Protein AF-0000000084646034 (afdb_homodimer)

Secondary structure (DSSP, 8-state):
-------------HHHHHHHHHHHHHHHHHHHHHHHHHHHHHHHHHHHHHHHHHHTTT-PPPSSSSHHHHHHHHHHHHHHHHHTTS-EEEEEE-SSS-EEEEEES--TTHHHHHH-THHHHHHHHHHHHHHTS--EEEE-GGGT-SSEEEEEE-------------------/-------------HHHHHHHHHHHHHHHHHHHHHHHHHHHHHHHHHHHHHHHHHHTTT-PPPSSSSHHHHHHHHHHHHHHHHHTTS-EEEEEE-SSS-EEEEEES--TTHHHHHH-THHHHHHHHHHHHHHTS--EEEE-GGGT-SSEEEEEE-------------------

Structure (mmCIF, N/CA/C/O backbone):
data_AF-0000000084646034-model_v1
#
loop_
_entity.id
_entity.type
_entity.pdbx_description
1 polymer 'Uncharacterized protein'
#
loop_
_atom_site.group_PDB
_atom_site.id
_atom_site.type_symbol
_atom_site.label_atom_id
_atom_site.label_alt_id
_atom_site.label_comp_id
_atom_site.label_asym_id
_atom_site.label_entity_id
_atom_site.label_seq_id
_atom_site.pdbx_PDB_ins_code
_atom_site.Cartn_x
_atom_site.Cartn_y
_atom_site.Cartn_z
_atom_site.occupancy
_atom_site.B_iso_or_equiv
_atom_site.auth_seq_id
_atom_site.auth_comp_id
_atom_site.auth_asym_id
_atom_site.auth_atom_id
_atom_site.pdbx_PDB_model_num
ATOM 1 N N . MET A 1 1 ? 14.367 -30.719 30.859 1 26.53 1 MET A N 1
ATOM 2 C CA . MET A 1 1 ? 13.867 -29.375 30.562 1 26.53 1 MET A CA 1
ATOM 3 C C . MET A 1 1 ? 14.602 -28.781 29.359 1 26.53 1 MET A C 1
ATOM 5 O O . MET A 1 1 ? 15.812 -28.609 29.391 1 26.53 1 MET A O 1
ATOM 9 N N . GLY A 1 2 ? 14.422 -29.297 28.078 1 31.16 2 GLY A N 1
ATOM 10 C CA . GLY A 1 2 ? 15.117 -28.969 26.844 1 31.16 2 GLY A CA 1
ATOM 11 C C . GLY A 1 2 ? 14.992 -27.5 26.453 1 31.16 2 GLY A C 1
ATOM 12 O O . GLY A 1 2 ? 13.914 -26.922 26.547 1 31.16 2 GLY A O 1
ATOM 13 N N . ARG A 1 3 ? 16.094 -26.641 26.703 1 37.97 3 ARG A N 1
ATOM 14 C CA . ARG A 1 3 ? 16.25 -25.234 26.344 1 37.97 3 ARG A CA 1
ATOM 15 C C . ARG A 1 3 ? 15.836 -24.984 24.891 1 37.97 3 ARG A C 1
ATOM 17 O O . ARG A 1 3 ? 16.359 -25.625 23.984 1 37.97 3 ARG A O 1
ATOM 24 N N . GLY A 1 4 ? 14.555 -24.719 24.625 1 33.47 4 GLY A N 1
ATOM 25 C CA . GLY A 1 4 ? 14.047 -24.328 23.328 1 33.47 4 GLY A CA 1
ATOM 26 C C . GLY A 1 4 ? 14.945 -23.344 22.609 1 33.47 4 GLY A C 1
ATOM 27 O O . GLY A 1 4 ? 15.57 -22.484 23.25 1 33.47 4 GLY A O 1
ATOM 28 N N . ARG A 1 5 ? 15.711 -23.672 21.641 1 38.97 5 ARG A N 1
ATOM 29 C CA . ARG A 1 5 ? 16.547 -22.781 20.844 1 38.97 5 ARG A CA 1
ATOM 30 C C . ARG A 1 5 ? 15.828 -21.469 20.562 1 38.97 5 ARG A C 1
ATOM 32 O O . ARG A 1 5 ? 14.672 -21.469 20.125 1 38.97 5 ARG A O 1
ATOM 39 N N . PRO A 1 6 ? 16.234 -20.406 21.25 1 36.41 6 PRO A N 1
ATOM 40 C CA . PRO A 1 6 ? 15.586 -19.125 20.922 1 36.41 6 PRO A CA 1
ATOM 41 C C . PRO A 1 6 ? 15.43 -18.906 19.422 1 36.41 6 PRO A C 1
ATOM 43 O O . PRO A 1 6 ? 16.234 -19.406 18.641 1 36.41 6 PRO A O 1
ATOM 46 N N . ALA A 1 7 ? 14.273 -18.641 18.844 1 39.09 7 ALA A N 1
ATOM 47 C CA . ALA A 1 7 ? 14.016 -18.266 17.453 1 39.09 7 ALA A CA 1
ATOM 48 C C . ALA A 1 7 ? 15.055 -17.281 16.938 1 39.09 7 ALA A C 1
ATOM 50 O O . ALA A 1 7 ? 15.398 -16.312 17.641 1 39.09 7 ALA A O 1
ATOM 51 N N . LYS A 1 8 ? 15.906 -17.688 16.094 1 39 8 LYS A N 1
ATOM 52 C CA . LYS A 1 8 ? 16.859 -16.766 15.477 1 39 8 LYS A CA 1
ATOM 53 C C . LYS A 1 8 ? 16.141 -15.492 15.008 1 39 8 LYS A C 1
ATOM 55 O O . LYS A 1 8 ? 15.227 -15.555 14.188 1 39 8 LYS A O 1
ATOM 60 N N . ARG A 1 9 ? 16.031 -14.461 15.797 1 36.5 9 ARG A N 1
ATOM 61 C CA . ARG A 1 9 ? 15.531 -13.141 15.438 1 36.5 9 ARG A CA 1
ATOM 62 C C . ARG A 1 9 ? 16.297 -12.57 14.25 1 36.5 9 ARG A C 1
ATOM 64 O O . ARG A 1 9 ? 17.5 -12.305 14.352 1 36.5 9 ARG A O 1
ATOM 71 N N . TYR A 1 10 ? 15.961 -12.992 13.102 1 38.03 10 TYR A N 1
ATOM 72 C CA . TYR A 1 10 ? 16.547 -12.312 11.953 1 38.03 10 TYR A CA 1
ATOM 73 C C . TYR A 1 10 ? 16.156 -10.844 11.914 1 38.03 10 TYR A C 1
ATOM 75 O O . TYR A 1 10 ? 14.961 -10.516 11.969 1 38.03 10 TYR A O 1
ATOM 83 N N . ARG A 1 11 ? 16.953 -10 12.469 1 40.16 11 ARG A N 1
ATOM 84 C CA . ARG A 1 11 ? 16.844 -8.547 12.367 1 40.16 11 ARG A CA 1
ATOM 85 C C . ARG A 1 11 ? 16.969 -8.086 10.922 1 40.16 11 ARG A C 1
ATOM 87 O O . ARG A 1 11 ? 17.938 -8.422 10.234 1 40.16 11 ARG A O 1
ATOM 94 N N . LEU A 1 12 ? 15.859 -7.691 10.477 1 49.81 12 LEU A N 1
ATOM 95 C CA . LEU A 1 12 ? 15.969 -7.137 9.133 1 49.81 12 LEU A CA 1
ATOM 96 C C . LEU A 1 12 ? 16.906 -5.938 9.109 1 49.81 12 LEU A C 1
ATOM 98 O O . LEU A 1 12 ? 16.906 -5.121 10.031 1 49.81 12 LEU A O 1
ATOM 102 N N . THR A 1 13 ? 17.906 -5.898 8.297 1 54.72 13 THR A N 1
ATOM 103 C CA . THR A 1 13 ? 18.781 -4.77 8.055 1 54.72 13 THR A CA 1
ATOM 104 C C . THR A 1 13 ? 18.016 -3.576 7.5 1 54.72 13 THR A C 1
ATOM 106 O O . THR A 1 13 ? 16.891 -3.734 7 1 54.72 13 THR A O 1
ATOM 109 N N . PRO A 1 14 ? 18.516 -2.379 7.75 1 52.62 14 PRO A N 1
ATOM 110 C CA . PRO A 1 14 ? 17.922 -1.2 7.121 1 52.62 14 PRO A CA 1
ATOM 111 C C . PRO A 1 14 ? 17.625 -1.416 5.637 1 52.62 14 PRO A C 1
ATOM 113 O O . PRO A 1 14 ? 16.562 -0.988 5.152 1 52.62 14 PRO A O 1
ATOM 116 N N . GLY A 1 15 ? 18.469 -1.941 4.957 1 53.56 15 GLY A N 1
ATOM 117 C CA . GLY A 1 15 ? 18.234 -2.285 3.566 1 53.56 15 GLY A CA 1
ATOM 118 C C . GLY A 1 15 ? 17.078 -3.254 3.381 1 53.56 15 GLY A C 1
ATOM 119 O O . GLY A 1 15 ? 16.312 -3.146 2.418 1 53.56 15 GLY A O 1
ATOM 120 N N . GLY A 1 16 ? 16.969 -4.09 4.285 1 55.16 16 GLY A N 1
ATOM 121 C CA . GLY A 1 16 ? 15.867 -5.047 4.234 1 55.16 16 GLY A CA 1
ATOM 122 C C . GLY A 1 16 ? 14.508 -4.41 4.473 1 55.16 16 GLY A C 1
ATOM 123 O O . GLY A 1 16 ? 13.547 -4.723 3.775 1 55.16 16 GLY A O 1
ATOM 124 N N . ARG A 1 17 ? 14.555 -3.457 5.324 1 55.47 17 ARG A N 1
ATOM 125 C CA . ARG A 1 17 ? 13.328 -2.713 5.594 1 55.47 17 ARG A CA 1
ATOM 126 C C . ARG A 1 17 ? 12.906 -1.903 4.375 1 55.47 17 ARG A C 1
ATOM 128 O O . ARG A 1 17 ? 11.727 -1.9 4.008 1 55.47 17 ARG A O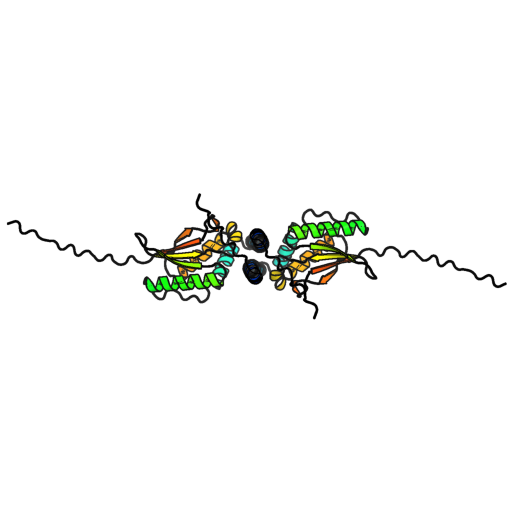 1
ATOM 135 N N . ALA A 1 18 ? 13.852 -1.336 3.908 1 60.03 18 ALA A N 1
ATOM 136 C CA . ALA A 1 18 ? 13.57 -0.525 2.729 1 60.03 18 ALA A CA 1
ATOM 137 C C . ALA A 1 18 ? 12.977 -1.375 1.607 1 60.03 18 ALA A C 1
ATOM 139 O O . ALA A 1 18 ? 12.039 -0.953 0.931 1 60.03 18 ALA A O 1
ATOM 140 N N . LYS A 1 19 ? 13.508 -2.492 1.568 1 61.22 19 LYS A N 1
ATOM 141 C CA . LYS A 1 19 ? 13.031 -3.375 0.505 1 61.22 19 LYS A CA 1
ATOM 142 C C . LYS A 1 19 ? 11.617 -3.855 0.781 1 61.22 19 LYS A C 1
ATOM 144 O O . LYS A 1 19 ? 10.781 -3.91 -0.128 1 61.22 19 LYS A O 1
ATOM 149 N N . LEU A 1 20 ? 11.391 -4.148 2.053 1 61.66 20 LEU A N 1
ATOM 150 C CA . LEU A 1 20 ? 10.055 -4.598 2.443 1 61.66 20 LEU A CA 1
ATOM 151 C C . LEU A 1 20 ? 9.039 -3.477 2.279 1 61.66 20 LEU A C 1
ATOM 153 O O . LEU A 1 20 ? 7.941 -3.697 1.755 1 61.66 20 LEU A O 1
ATOM 157 N N . GLU A 1 21 ? 9.445 -2.336 2.691 1 63.12 21 GLU A N 1
ATOM 158 C CA . GLU A 1 21 ? 8.602 -1.157 2.535 1 63.12 21 GLU A CA 1
ATOM 159 C C . GLU A 1 21 ? 8.281 -0.894 1.066 1 63.12 21 GLU A C 1
ATOM 161 O O . GLU A 1 21 ? 7.145 -0.574 0.718 1 63.12 21 GLU A O 1
ATOM 166 N N . HIS A 1 22 ? 9.203 -1.176 0.266 1 61.66 22 HIS A N 1
ATOM 167 C CA . HIS A 1 22 ? 9.016 -0.878 -1.149 1 61.66 22 HIS A CA 1
ATOM 168 C C . HIS A 1 22 ? 8.023 -1.84 -1.79 1 61.66 22 HIS A C 1
ATOM 170 O O . HIS A 1 22 ? 7.203 -1.433 -2.617 1 61.66 22 HIS A O 1
ATOM 176 N N . SER A 1 23 ? 8.117 -2.977 -1.303 1 64.19 23 SER A N 1
ATOM 177 C CA . SER A 1 23 ? 7.211 -3.934 -1.932 1 64.19 23 SER A CA 1
ATOM 178 C C . SER A 1 23 ? 5.758 -3.631 -1.584 1 64.19 23 SER A C 1
ATOM 180 O O . SER A 1 23 ? 4.879 -3.705 -2.447 1 64.19 23 SER A O 1
ATOM 182 N N . TYR A 1 24 ? 5.52 -3.086 -0.478 1 68.75 24 TYR A N 1
ATOM 183 C CA . TYR A 1 24 ? 4.16 -2.762 -0.06 1 68.75 24 TYR A CA 1
ATOM 184 C C . TYR A 1 24 ? 3.682 -1.474 -0.72 1 68.75 24 TYR A C 1
ATOM 186 O O . TYR A 1 24 ? 2.514 -1.359 -1.095 1 68.75 24 TYR A O 1
ATOM 194 N N . ASP A 1 25 ? 4.59 -0.669 -1.013 1 85.19 25 ASP A N 1
ATOM 195 C CA . ASP A 1 25 ? 4.262 0.581 -1.691 1 85.19 25 ASP A CA 1
ATOM 196 C C . ASP A 1 25 ? 3.92 0.336 -3.16 1 85.19 25 ASP A C 1
ATOM 198 O O . ASP A 1 25 ? 3.158 1.097 -3.76 1 85.19 25 ASP A O 1
ATOM 202 N N . ASP A 1 26 ? 4.297 -0.784 -3.566 1 90.69 26 ASP A N 1
ATOM 203 C CA . ASP A 1 26 ? 4.074 -1.092 -4.977 1 90.69 26 ASP A CA 1
ATOM 204 C C . ASP A 1 26 ? 2.607 -1.41 -5.246 1 90.69 26 ASP A C 1
ATOM 206 O O . ASP A 1 26 ? 2.051 -0.987 -6.262 1 90.69 26 ASP A O 1
ATOM 210 N N . LEU A 1 27 ? 1.987 -2.098 -4.281 1 95.31 27 LEU A N 1
ATOM 211 C CA . LEU A 1 27 ? 0.577 -2.424 -4.457 1 95.31 27 LEU A CA 1
ATOM 212 C C . LEU A 1 27 ? -0.281 -1.163 -4.422 1 95.31 27 LEU A C 1
ATOM 214 O O . LEU A 1 27 ? -1.191 -1.003 -5.238 1 95.31 27 LEU A O 1
ATOM 218 N N . ALA A 1 28 ? 0.061 -0.32 -3.523 1 96 28 ALA A N 1
ATOM 219 C CA . ALA A 1 28 ? -0.692 0.925 -3.4 1 96 28 ALA A CA 1
ATOM 220 C C . ALA A 1 28 ? -0.551 1.778 -4.656 1 96 28 ALA A C 1
ATOM 222 O O . ALA A 1 28 ? -1.541 2.301 -5.176 1 96 28 ALA A O 1
ATOM 223 N N . ALA A 1 29 ? 0.644 1.894 -5.145 1 96.44 29 ALA A N 1
ATOM 224 C CA . ALA A 1 29 ? 0.881 2.668 -6.359 1 96.44 29 ALA A CA 1
ATOM 225 C C . ALA A 1 29 ? 0.127 2.072 -7.547 1 96.44 29 ALA A C 1
ATOM 227 O O . ALA A 1 29 ? -0.492 2.801 -8.328 1 96.44 29 ALA A O 1
ATOM 228 N N . ALA A 1 30 ? 0.181 0.824 -7.648 1 96.94 30 ALA A N 1
ATOM 229 C CA . ALA A 1 30 ? -0.533 0.152 -8.734 1 96.94 30 ALA A CA 1
ATOM 230 C C . ALA A 1 30 ? -2.037 0.385 -8.625 1 96.94 30 ALA A C 1
ATOM 232 O O . ALA A 1 30 ? -2.705 0.654 -9.625 1 96.94 30 ALA A O 1
ATOM 233 N N . ALA A 1 31 ? -2.543 0.263 -7.418 1 97.38 31 ALA A N 1
ATOM 234 C CA . ALA A 1 31 ? -3.969 0.502 -7.215 1 97.38 31 ALA A CA 1
ATOM 235 C C . ALA A 1 31 ? -4.34 1.94 -7.562 1 97.38 31 ALA A C 1
ATOM 237 O O . ALA A 1 31 ? -5.371 2.188 -8.195 1 97.38 31 ALA A O 1
ATOM 238 N N . MET A 1 32 ? -3.535 2.824 -7.227 1 97.81 32 MET A N 1
ATOM 239 C CA . MET A 1 32 ? -3.801 4.23 -7.508 1 97.81 32 MET A CA 1
ATOM 240 C C . MET A 1 32 ? -3.709 4.512 -9.008 1 97.81 32 MET A C 1
ATOM 242 O O . MET A 1 32 ? -4.449 5.348 -9.531 1 97.81 32 MET A O 1
ATOM 246 N N . ARG A 1 33 ? -2.807 3.871 -9.672 1 98.12 33 ARG A N 1
ATOM 247 C CA . ARG A 1 33 ? -2.756 3.992 -11.125 1 98.12 33 ARG A CA 1
ATOM 248 C C . ARG A 1 33 ? -4.059 3.518 -11.758 1 98.12 33 ARG A C 1
ATOM 250 O O . ARG A 1 33 ? -4.598 4.176 -12.656 1 98.12 33 ARG A O 1
ATOM 257 N N . GLN A 1 34 ? -4.527 2.441 -11.258 1 98.19 34 GLN A N 1
ATOM 258 C CA . GLN A 1 34 ? -5.793 1.952 -11.805 1 98.19 34 GLN A CA 1
ATOM 259 C C . GLN A 1 34 ? -6.941 2.895 -11.453 1 98.19 34 GLN A C 1
ATOM 261 O O . GLN A 1 34 ? -7.844 3.105 -12.266 1 98.19 34 GLN A O 1
ATOM 266 N N . LEU A 1 35 ? -6.898 3.369 -10.289 1 98.12 35 LEU A N 1
ATOM 267 C CA . LEU A 1 35 ? -7.895 4.355 -9.883 1 98.12 35 LEU A CA 1
ATOM 268 C C . LEU A 1 35 ? -7.922 5.531 -10.859 1 98.12 35 LEU A C 1
ATOM 270 O O . LEU A 1 35 ? -8.992 5.957 -11.297 1 98.12 35 LEU A O 1
ATOM 274 N N . ARG A 1 36 ? -6.746 6.027 -11.172 1 98.38 36 ARG A N 1
ATOM 275 C CA . ARG A 1 36 ? -6.648 7.133 -12.117 1 98.38 36 ARG A CA 1
ATOM 276 C C . ARG A 1 36 ? -7.172 6.727 -13.492 1 98.38 36 ARG A C 1
ATOM 278 O O . ARG A 1 36 ? -7.84 7.516 -14.164 1 98.38 36 ARG A O 1
ATOM 285 N N . GLU A 1 37 ? -6.84 5.48 -13.852 1 97.56 37 GLU A N 1
ATOM 286 C CA . GLU A 1 37 ? -7.285 4.98 -15.148 1 97.56 37 GLU A CA 1
ATOM 287 C C . GLU A 1 37 ? -8.805 4.953 -15.242 1 97.56 37 GLU A C 1
ATOM 289 O O . GLU A 1 37 ? -9.375 5.309 -16.266 1 97.56 37 GLU A O 1
ATOM 294 N N . ILE A 1 38 ? -9.469 4.672 -14.188 1 96.94 38 ILE A N 1
ATOM 295 C CA . ILE A 1 38 ? -10.906 4.465 -14.203 1 96.94 38 ILE A CA 1
ATOM 296 C C . ILE A 1 38 ? -11.625 5.781 -13.906 1 96.94 38 ILE A C 1
ATOM 298 O O . ILE A 1 38 ? -12.625 6.113 -14.555 1 96.94 38 ILE A O 1
ATOM 302 N N . GLY A 1 39 ? -11.102 6.578 -12.961 1 97 39 GLY A N 1
ATOM 303 C CA . GLY A 1 39 ? -11.828 7.742 -12.477 1 97 39 GLY A CA 1
ATOM 304 C C . GLY A 1 39 ? -11.141 9.055 -12.805 1 97 39 GLY A C 1
ATOM 305 O O . GLY A 1 39 ? -11.648 10.125 -12.469 1 97 39 GLY A O 1
ATOM 306 N N . GLY A 1 40 ? -9.961 8.984 -13.367 1 97.44 40 GLY A N 1
ATOM 307 C CA . GLY A 1 40 ? -9.219 10.188 -13.719 1 97.44 40 GLY A CA 1
ATOM 308 C C . GLY A 1 40 ? -8.539 10.844 -12.531 1 97.44 40 GLY A C 1
ATOM 309 O O . GLY A 1 40 ? -8.516 10.281 -11.43 1 97.44 40 GLY A O 1
ATOM 310 N N . ASP A 1 41 ? -7.977 12.008 -12.758 1 97.88 41 ASP A N 1
ATOM 311 C CA . ASP A 1 41 ? -7.27 12.773 -11.734 1 97.88 41 ASP A CA 1
ATOM 312 C C . ASP A 1 41 ? -8.188 13.102 -10.562 1 97.88 41 ASP A C 1
ATOM 314 O O . ASP A 1 41 ? -7.746 13.141 -9.414 1 97.88 41 ASP A O 1
ATOM 318 N N . ASP A 1 42 ? -9.406 13.281 -10.867 1 97.94 42 ASP A N 1
ATOM 319 C CA . ASP A 1 42 ? -10.367 13.641 -9.828 1 97.94 42 ASP A CA 1
ATOM 320 C C . ASP A 1 42 ? -10.547 12.5 -8.828 1 97.94 42 ASP A C 1
ATOM 322 O O . ASP A 1 42 ? -10.711 12.742 -7.629 1 97.94 42 ASP A O 1
ATOM 326 N N . ALA A 1 43 ? -10.492 11.305 -9.312 1 98.19 43 ALA A N 1
ATOM 327 C CA . ALA A 1 43 ? -10.609 10.164 -8.406 1 98.19 43 ALA A CA 1
ATOM 328 C C . ALA A 1 43 ? -9.414 10.094 -7.457 1 98.19 43 ALA A C 1
ATOM 330 O O . ALA A 1 43 ? -9.578 9.789 -6.273 1 98.19 43 ALA A O 1
ATOM 331 N N . VAL A 1 44 ? -8.281 10.43 -8.016 1 98.75 44 VAL A N 1
ATOM 332 C CA . VAL A 1 44 ? -7.066 10.414 -7.207 1 98.75 44 VAL A CA 1
ATOM 333 C C . VAL A 1 44 ? -7.133 11.523 -6.16 1 98.75 44 VAL A C 1
ATOM 335 O O . VAL A 1 44 ? -6.812 11.297 -4.988 1 98.75 44 VAL A O 1
ATOM 338 N N . ARG A 1 45 ? -7.578 12.672 -6.539 1 98.69 45 ARG A N 1
ATOM 339 C CA . ARG A 1 45 ? -7.703 13.789 -5.613 1 98.69 45 ARG A CA 1
ATOM 340 C C . ARG A 1 45 ? -8.734 13.5 -4.531 1 98.69 45 ARG A C 1
ATOM 342 O O . ARG A 1 45 ? -8.508 13.797 -3.355 1 98.69 45 ARG A O 1
ATOM 349 N N . THR A 1 46 ? -9.82 12.922 -4.969 1 98.62 46 THR A N 1
ATOM 350 C CA . THR A 1 46 ? -10.867 12.555 -4.016 1 98.62 46 THR A CA 1
ATOM 351 C C . THR A 1 46 ? -10.344 11.523 -3.014 1 98.62 46 THR A C 1
ATOM 353 O O . THR A 1 46 ? -10.586 11.648 -1.812 1 98.62 46 THR A O 1
ATOM 356 N N . PHE A 1 47 ? -9.656 10.625 -3.52 1 98.75 47 PHE A N 1
ATOM 357 C CA . PHE A 1 47 ? -9.055 9.609 -2.66 1 98.75 47 PHE A CA 1
ATOM 358 C C . PHE A 1 47 ? -8.102 10.242 -1.655 1 98.75 47 PHE A C 1
ATOM 360 O O . PHE A 1 47 ? -8.18 9.969 -0.457 1 98.75 47 PHE A O 1
ATOM 367 N N . ALA A 1 48 ? -7.211 11.055 -2.127 1 98.69 48 ALA A N 1
ATOM 368 C CA . ALA A 1 48 ? -6.219 11.711 -1.276 1 98.69 48 ALA A CA 1
ATOM 369 C C . ALA A 1 48 ? -6.895 12.531 -0.178 1 98.69 48 ALA A C 1
ATOM 371 O O . ALA A 1 48 ? -6.492 12.469 0.985 1 98.69 48 ALA A O 1
ATOM 372 N N . ARG A 1 49 ? -7.922 13.211 -0.563 1 98.69 49 ARG A N 1
ATOM 373 C CA . ARG A 1 49 ? -8.641 14.055 0.385 1 98.69 49 ARG A CA 1
ATOM 374 C C . ARG A 1 49 ? -9.352 13.211 1.44 1 98.69 49 ARG A C 1
ATOM 376 O O . ARG A 1 49 ? -9.25 13.5 2.637 1 98.69 49 ARG A O 1
ATOM 383 N N . ARG A 1 50 ? -9.984 12.188 0.966 1 98.12 50 ARG A N 1
ATOM 384 C CA . ARG A 1 50 ? -10.688 11.305 1.894 1 98.12 50 ARG A CA 1
ATOM 385 C C . ARG A 1 50 ? -9.719 10.711 2.914 1 98.12 50 ARG A C 1
ATOM 387 O O . ARG A 1 50 ? -10.047 10.609 4.098 1 98.12 50 ARG A O 1
ATOM 394 N N . ARG A 1 51 ? -8.625 10.32 2.477 1 97.31 51 ARG A N 1
ATOM 395 C CA . ARG A 1 51 ? -7.637 9.695 3.352 1 97.31 51 ARG A CA 1
ATOM 396 C C . ARG A 1 51 ? -7.199 10.664 4.453 1 97.31 51 ARG A C 1
ATOM 398 O O . ARG A 1 51 ? -7.211 10.305 5.633 1 97.31 51 ARG A O 1
ATOM 405 N N . ILE A 1 52 ? -6.809 11.867 4.059 1 98.31 52 ILE A N 1
ATOM 406 C CA . ILE A 1 52 ? -6.285 12.797 5.051 1 98.31 52 ILE A CA 1
ATOM 407 C C . ILE A 1 52 ? -7.414 13.266 5.965 1 98.31 52 ILE A C 1
ATOM 409 O O . ILE A 1 52 ? -7.207 13.484 7.16 1 98.31 52 ILE A O 1
ATOM 413 N N . ASP A 1 53 ? -8.594 13.406 5.414 1 98.38 53 ASP A N 1
ATOM 414 C CA . ASP A 1 53 ? -9.742 13.766 6.246 1 98.38 53 ASP A CA 1
ATOM 415 C C . ASP A 1 53 ? -9.992 12.711 7.324 1 98.38 53 ASP A C 1
ATOM 417 O O . ASP A 1 53 ? -10.336 13.047 8.461 1 98.38 53 ASP A O 1
ATOM 421 N N . ALA A 1 54 ? -9.82 11.508 6.934 1 97.75 54 ALA A N 1
ATOM 422 C CA . ALA A 1 54 ? -9.984 10.438 7.914 1 97.75 54 ALA A CA 1
ATOM 423 C C . ALA A 1 54 ? -8.914 10.516 9 1 97.75 54 ALA A C 1
ATOM 425 O O . ALA A 1 54 ? -9.203 10.305 10.18 1 97.75 54 ALA A O 1
ATOM 426 N N . ILE A 1 55 ? -7.723 10.797 8.664 1 97.19 55 ILE A N 1
ATOM 427 C CA . ILE A 1 55 ? -6.609 10.883 9.602 1 97.19 55 ILE A CA 1
ATOM 428 C C . ILE A 1 55 ? -6.844 12.039 10.578 1 97.19 55 ILE A C 1
ATOM 430 O O . ILE A 1 55 ? -6.566 11.922 11.773 1 97.19 55 ILE A O 1
ATOM 434 N N . LEU A 1 56 ? -7.367 13.086 10.07 1 98.38 56 LEU A N 1
ATOM 435 C CA . LEU A 1 56 ? -7.52 14.289 10.891 1 98.38 56 LEU A CA 1
ATOM 436 C C . LEU A 1 56 ? -8.93 14.383 11.461 1 98.38 56 LEU A C 1
ATOM 438 O O . LEU A 1 56 ? -9.297 15.398 12.055 1 98.38 56 LEU A O 1
ATOM 442 N N . ALA A 1 57 ? -9.586 13.203 11.258 1 96.5 57 ALA A N 1
ATOM 443 C CA . ALA A 1 57 ? -10.961 13.18 11.758 1 96.5 57 ALA A CA 1
ATOM 444 C C . ALA A 1 57 ? -11 13.383 13.266 1 96.5 57 ALA A C 1
ATOM 446 O O . ALA A 1 57 ? -10.273 12.711 14.008 1 96.5 57 ALA A O 1
ATOM 447 N N . GLY A 1 58 ? -11.562 14.359 13.758 1 94.56 58 GLY A N 1
ATOM 448 C CA . GLY A 1 58 ? -11.719 14.578 15.188 1 94.56 58 GLY A CA 1
ATOM 449 C C . GLY A 1 58 ? -10.742 15.594 15.75 1 94.56 58 GLY A C 1
ATOM 450 O O . GLY A 1 58 ? -10.773 15.898 16.938 1 94.56 58 GLY A O 1
ATOM 451 N N . VAL A 1 59 ? -9.797 15.953 14.953 1 98.12 59 VAL A N 1
ATOM 452 C CA . VAL A 1 59 ? -8.891 17 15.414 1 98.12 59 VAL A CA 1
ATOM 453 C C . VAL A 1 59 ? -9.625 18.328 15.477 1 98.12 59 VAL A C 1
ATOM 455 O O . VAL A 1 59 ? -10.016 18.891 14.445 1 98.12 59 VAL A O 1
ATOM 458 N N . PRO A 1 60 ? -9.844 18.875 16.719 1 97.19 60 PRO A N 1
ATOM 459 C CA . PRO A 1 60 ? -10.492 20.188 16.812 1 97.19 60 PRO A CA 1
ATOM 460 C C . PRO A 1 60 ? -9.688 21.297 16.125 1 97.19 60 PRO A C 1
ATOM 462 O O . PRO A 1 60 ? -8.461 21.359 16.281 1 97.19 60 PRO A O 1
ATOM 465 N N . ALA A 1 61 ? -10.398 22.078 15.461 1 96.25 61 ALA A N 1
ATOM 466 C CA . ALA A 1 61 ? -9.773 23.25 14.836 1 96.25 61 ALA A CA 1
ATOM 467 C C . ALA A 1 61 ? -9.273 24.234 15.883 1 96.25 61 ALA A C 1
ATOM 469 O O . ALA A 1 61 ? -9.625 24.125 17.062 1 96.25 61 ALA A O 1
ATOM 470 N N . ALA A 1 62 ? -8.445 25.109 15.391 1 94.81 62 ALA A N 1
ATOM 471 C CA . ALA A 1 62 ? -8.047 26.188 16.297 1 94.81 62 ALA A CA 1
ATOM 472 C C . ALA A 1 62 ? -9.266 26.922 16.844 1 94.81 62 ALA A C 1
ATOM 474 O O . ALA A 1 62 ? -10.156 27.312 16.078 1 94.81 62 ALA A O 1
ATOM 475 N N . ALA A 1 63 ? -9.289 27.172 18.156 1 91.31 63 ALA A N 1
ATOM 476 C CA . ALA A 1 63 ? -10.438 27.766 18.828 1 91.31 63 ALA A CA 1
ATOM 477 C C . ALA A 1 63 ? -10.562 29.25 18.484 1 91.31 63 ALA A C 1
ATOM 479 O O . ALA A 1 63 ? -11.641 29.844 18.625 1 91.31 63 ALA A O 1
ATOM 480 N N . SER A 1 64 ? -9.492 29.812 18.234 1 90.94 64 SER A N 1
ATOM 481 C CA . SER A 1 64 ? -9.391 31.219 17.875 1 90.94 64 SER A CA 1
ATOM 482 C C . SER A 1 64 ? -8.172 31.469 16.984 1 90.94 64 SER A C 1
ATOM 484 O O . SER A 1 64 ? -7.32 30.609 16.828 1 90.94 64 SER A O 1
ATOM 486 N N . PRO A 1 65 ? -8.117 32.656 16.438 1 90.62 65 PRO A N 1
ATOM 487 C CA . PRO A 1 65 ? -6.977 32.969 15.578 1 90.62 65 PRO A CA 1
ATOM 488 C C . PRO A 1 65 ? -5.73 33.375 16.375 1 90.62 65 PRO A C 1
ATOM 490 O O . PRO A 1 65 ? -4.688 33.656 15.781 1 90.62 65 PRO A O 1
ATOM 493 N N . ASP A 1 66 ? -5.824 33.375 17.656 1 91.81 66 ASP A N 1
ATOM 494 C CA . ASP A 1 66 ? -4.648 33.781 18.422 1 91.81 66 ASP A CA 1
ATOM 495 C C . ASP A 1 66 ? -3.551 32.719 18.328 1 91.81 66 ASP A C 1
ATOM 497 O O . ASP A 1 66 ? -3.83 31.562 18.094 1 91.81 66 ASP A O 1
ATOM 501 N N . ASP A 1 67 ? -2.35 33.156 18.578 1 91.25 67 ASP A N 1
ATOM 502 C CA . ASP A 1 67 ? -1.16 32.344 18.391 1 91.25 67 ASP A CA 1
ATOM 503 C C . ASP A 1 67 ? -1.23 31.062 19.234 1 91.25 67 ASP A C 1
ATOM 505 O O . ASP A 1 67 ? -0.904 29.969 18.766 1 91.25 67 ASP A O 1
ATOM 509 N N . ALA A 1 68 ? -1.65 31.203 20.453 1 93.81 68 ALA A N 1
ATOM 510 C CA . ALA A 1 68 ? -1.685 30.062 21.375 1 93.81 68 ALA A CA 1
ATOM 511 C C . ALA A 1 68 ? -2.656 29 20.891 1 93.81 68 ALA A C 1
ATOM 513 O O . ALA A 1 68 ? -2.361 27.797 20.953 1 93.81 68 ALA A O 1
ATOM 514 N N . ALA A 1 69 ? -3.787 29.422 20.391 1 95.81 69 ALA A N 1
ATOM 515 C CA . ALA A 1 69 ? -4.789 28.484 19.891 1 95.81 69 ALA A CA 1
ATOM 516 C C . ALA A 1 69 ? -4.309 27.781 18.609 1 95.81 69 ALA A C 1
ATOM 518 O O . ALA A 1 69 ? -4.516 26.578 18.438 1 95.81 69 ALA A O 1
ATOM 519 N N . VAL A 1 70 ? -3.656 28.516 17.781 1 96.31 70 VAL A N 1
ATOM 520 C CA . VAL A 1 70 ? -3.143 27.953 16.531 1 96.31 70 VAL A CA 1
ATOM 521 C C . VAL A 1 70 ? -2.021 26.969 16.828 1 96.31 70 VAL A C 1
ATOM 523 O O . VAL A 1 70 ? -1.968 25.891 16.234 1 96.31 70 VAL A O 1
ATOM 526 N N . GLU A 1 71 ? -1.162 27.328 17.703 1 95.88 71 GLU A N 1
ATOM 527 C CA . GLU A 1 71 ? -0.074 26.438 18.094 1 95.88 71 GLU A CA 1
ATOM 528 C C . GLU A 1 71 ? -0.61 25.141 18.688 1 95.88 71 GLU A C 1
ATOM 530 O O . GLU A 1 71 ? -0.116 24.062 18.375 1 95.88 71 GLU A O 1
ATOM 535 N N . ALA A 1 72 ? -1.592 25.266 19.531 1 97.25 72 ALA A N 1
ATOM 536 C CA . ALA A 1 72 ? -2.207 24.078 20.125 1 97.25 72 ALA A CA 1
ATOM 537 C C . ALA A 1 72 ? -2.83 23.188 19.062 1 97.25 72 ALA A C 1
ATOM 539 O O . ALA A 1 72 ? -2.734 21.953 19.141 1 97.25 72 ALA A O 1
ATOM 540 N N . ALA A 1 73 ? -3.451 23.781 18.125 1 98 73 ALA A N 1
ATOM 541 C CA . ALA A 1 73 ? -4.031 23.016 17.016 1 98 73 ALA A CA 1
ATOM 542 C C . ALA A 1 73 ? -2.945 22.312 16.219 1 98 73 ALA A C 1
ATOM 544 O O . ALA A 1 73 ? -3.121 21.172 15.797 1 98 73 ALA A O 1
ATOM 545 N N . ALA A 1 74 ? -1.862 22.984 16 1 98.19 74 ALA A N 1
ATOM 546 C CA . ALA A 1 74 ? -0.742 22.375 15.281 1 98.19 74 ALA A CA 1
ATOM 547 C C . ALA A 1 74 ? -0.236 21.141 16.016 1 98.19 74 ALA A C 1
ATOM 549 O O . ALA A 1 74 ? 0.088 20.125 15.375 1 98.19 74 ALA A O 1
ATOM 550 N N . GLU A 1 75 ? -0.199 21.219 17.266 1 98.12 75 GLU A N 1
ATOM 551 C CA . GLU A 1 75 ? 0.226 20.078 18.078 1 98.12 75 GLU A CA 1
ATOM 552 C C . GLU A 1 75 ? -0.753 18.922 17.938 1 98.12 75 GLU A C 1
ATOM 554 O O . GLU A 1 75 ? -0.341 17.766 17.875 1 98.12 75 GLU A O 1
ATOM 559 N N . ARG A 1 76 ? -1.991 19.188 17.906 1 98.62 76 ARG A N 1
ATOM 560 C CA . ARG A 1 76 ? -2.998 18.156 17.719 1 98.62 76 ARG A CA 1
ATOM 561 C C . ARG A 1 76 ? -2.883 17.516 16.344 1 98.62 76 ARG A C 1
ATOM 563 O O . ARG A 1 76 ? -3.018 16.297 16.203 1 98.62 76 ARG A O 1
ATOM 570 N N . VAL A 1 77 ? -2.639 18.344 15.383 1 98.75 77 VAL A N 1
ATOM 571 C CA . VAL A 1 77 ? -2.438 17.844 14.031 1 98.75 77 VAL A CA 1
ATOM 572 C C . VAL A 1 77 ? -1.237 16.891 14 1 98.75 77 VAL A C 1
ATOM 574 O O . VAL A 1 77 ? -1.322 15.789 13.453 1 98.75 77 VAL A O 1
ATOM 577 N N . ALA A 1 78 ? -0.155 17.344 14.602 1 98.56 78 ALA A N 1
ATOM 578 C CA . ALA A 1 78 ? 1.048 16.516 14.633 1 98.56 78 ALA A CA 1
ATOM 579 C C . ALA A 1 78 ? 0.783 15.18 15.328 1 98.56 78 ALA A C 1
ATOM 581 O O . ALA A 1 78 ? 1.259 14.133 14.883 1 98.56 78 ALA A O 1
ATOM 582 N N . SER A 1 79 ? 0.042 15.242 16.359 1 98.25 79 SER A N 1
ATOM 583 C CA . SER A 1 79 ? -0.298 14.031 17.094 1 98.25 79 SER A CA 1
ATOM 584 C C . SER A 1 79 ? -1.124 13.07 16.25 1 98.25 79 SER A C 1
ATOM 586 O O . SER A 1 79 ? -0.863 11.867 16.219 1 98.25 79 SER A O 1
ATOM 588 N N . ALA A 1 80 ? -2.094 13.578 15.547 1 98.19 80 ALA A N 1
ATOM 589 C CA . ALA A 1 80 ? -2.926 12.758 14.672 1 98.19 80 ALA A CA 1
ATOM 590 C C . ALA A 1 80 ? -2.098 12.141 13.547 1 98.19 80 ALA A C 1
ATOM 592 O O . ALA A 1 80 ? -2.254 10.961 13.234 1 98.19 80 ALA A O 1
ATOM 593 N N . LEU A 1 81 ? -1.243 12.938 12.984 1 97.69 81 LEU A N 1
ATOM 594 C CA . LEU A 1 81 ? -0.362 12.445 11.93 1 97.69 81 LEU A CA 1
ATOM 595 C C . LEU A 1 81 ? 0.566 11.359 12.469 1 97.69 81 LEU A C 1
ATOM 597 O O . LEU A 1 81 ? 0.793 10.344 11.797 1 97.69 81 LEU A O 1
ATOM 601 N N . THR A 1 82 ? 1.065 11.555 13.656 1 96.12 82 THR A N 1
ATOM 602 C CA . THR A 1 82 ? 1.943 10.57 14.273 1 96.12 82 THR A CA 1
ATOM 603 C C . THR A 1 82 ? 1.214 9.242 14.469 1 96.12 82 THR A C 1
ATOM 605 O O . THR A 1 82 ? 1.762 8.18 14.18 1 96.12 82 THR A O 1
ATOM 608 N N . LYS A 1 83 ? -0.017 9.32 14.875 1 94.12 83 LYS A N 1
ATOM 609 C CA . LYS A 1 83 ? -0.821 8.117 15.07 1 94.12 83 LYS A CA 1
ATOM 610 C C . LYS A 1 83 ? -1.044 7.383 13.75 1 94.12 83 LYS A C 1
ATOM 612 O O . LYS A 1 83 ? -1.202 6.16 13.727 1 94.12 83 LYS A O 1
ATOM 617 N N . ALA A 1 84 ? -0.971 8.148 12.727 1 93.94 84 ALA A N 1
ATOM 618 C CA . ALA A 1 84 ? -1.21 7.578 11.398 1 93.94 84 ALA A CA 1
ATOM 619 C C . ALA A 1 84 ? 0.096 7.121 10.758 1 93.94 84 ALA A C 1
ATOM 621 O O . ALA A 1 84 ? 0.113 6.719 9.586 1 93.94 84 ALA A O 1
ATOM 622 N N . GLY A 1 85 ? 1.287 7.273 11.445 1 92.06 85 GLY A N 1
ATOM 623 C CA . GLY A 1 85 ? 2.537 6.703 10.969 1 92.06 85 GLY A CA 1
ATOM 624 C C . GLY A 1 85 ? 3.494 7.742 10.414 1 92.06 85 GLY A C 1
ATOM 625 O O . GLY A 1 85 ? 4.602 7.41 9.984 1 92.06 85 GLY A O 1
ATOM 626 N N . TYR A 1 86 ? 3.299 9.016 10.336 1 93 86 TYR A N 1
ATOM 627 C CA . TYR A 1 86 ? 4.125 10.078 9.773 1 93 86 TYR A CA 1
ATOM 628 C C . TYR A 1 86 ? 5.242 10.469 10.734 1 93 86 TYR A C 1
ATOM 630 O O . TYR A 1 86 ? 6.227 11.094 10.328 1 93 86 TYR A O 1
ATOM 638 N N . VAL A 1 87 ? 5.266 10.148 11.914 1 94 87 VAL A N 1
ATOM 639 C CA . VAL A 1 87 ? 6.125 10.68 12.969 1 94 87 VAL A CA 1
ATOM 640 C C . VAL A 1 87 ? 6.234 12.195 12.828 1 94 87 VAL A C 1
ATOM 642 O O . VAL A 1 87 ? 7.117 12.695 12.133 1 94 87 VAL A O 1
ATOM 645 N N . ALA A 1 88 ? 5.438 12.906 13.453 1 97.5 88 ALA A N 1
ATOM 646 C CA . ALA A 1 88 ? 5.309 14.352 13.297 1 97.5 88 ALA A CA 1
ATOM 647 C C . ALA A 1 88 ? 5.566 15.078 14.617 1 97.5 88 ALA A C 1
ATOM 649 O O . ALA A 1 88 ? 5.16 14.602 15.68 1 97.5 88 ALA A O 1
ATOM 650 N N . THR A 1 89 ? 6.23 16.25 14.516 1 97.75 89 THR A N 1
ATOM 651 C CA . THR A 1 89 ? 6.5 17.125 15.656 1 97.75 89 THR A CA 1
ATOM 652 C C . THR A 1 89 ? 6.23 18.578 15.305 1 97.75 89 THR A C 1
ATOM 654 O O . THR A 1 89 ? 6.078 18.922 14.125 1 97.75 89 THR A O 1
ATOM 657 N N . THR A 1 90 ? 6.098 19.312 16.328 1 97.94 90 THR A N 1
ATOM 658 C CA . THR A 1 90 ? 6.02 20.75 16.156 1 97.94 90 THR A CA 1
ATOM 659 C C . THR A 1 90 ? 7.172 21.453 16.859 1 97.94 90 THR A C 1
ATOM 661 O O . THR A 1 90 ? 7.629 21 17.906 1 97.94 90 THR A O 1
ATOM 664 N N . THR A 1 91 ? 7.625 22.531 16.234 1 95 91 THR A N 1
ATOM 665 C CA . THR A 1 91 ? 8.664 23.359 16.828 1 95 91 THR A CA 1
ATOM 666 C C . THR A 1 91 ? 8.375 24.844 16.578 1 95 91 THR A C 1
ATOM 668 O O . THR A 1 91 ? 8.016 25.234 15.453 1 95 91 THR A O 1
ATOM 671 N N . ARG A 1 92 ? 8.539 25.625 17.688 1 93.25 92 ARG A N 1
ATOM 672 C CA . ARG A 1 92 ? 8.438 27.062 17.484 1 93.25 92 ARG A CA 1
ATOM 673 C C . ARG A 1 92 ? 9.703 27.625 16.859 1 93.25 92 ARG A C 1
ATOM 675 O O . ARG A 1 92 ? 10.812 27.219 17.219 1 93.25 92 ARG A O 1
ATOM 682 N N . VAL A 1 93 ? 9.445 28.422 15.938 1 90.56 93 VAL A N 1
ATOM 683 C CA . VAL A 1 93 ? 10.586 29.078 15.312 1 90.56 93 VAL A CA 1
ATOM 684 C C . VAL A 1 93 ? 10.492 30.594 15.516 1 90.56 93 VAL A C 1
ATOM 686 O O . VAL A 1 93 ? 9.406 31.172 15.461 1 90.56 93 VAL A O 1
ATOM 689 N N . GLY A 1 94 ? 11.547 31.031 16.031 1 79.31 94 GLY A N 1
ATOM 690 C CA . GLY A 1 94 ? 11.672 32.469 16.234 1 79.31 94 GLY A CA 1
ATOM 691 C C . GLY A 1 94 ? 12.344 33.188 15.07 1 79.31 94 GLY A C 1
ATOM 692 O O . GLY A 1 94 ? 12.578 32.594 14.016 1 79.31 94 GLY A O 1
ATOM 693 N N . GLY A 1 95 ? 12.531 34.625 15.18 1 69.88 95 GLY A N 1
ATOM 694 C CA . GLY A 1 95 ? 13.188 35.469 14.188 1 69.88 95 GLY A CA 1
ATOM 695 C C . GLY A 1 95 ? 12.219 36.312 13.398 1 69.88 95 GLY A C 1
ATOM 696 O O . GLY A 1 95 ? 11.125 36.625 13.875 1 69.88 95 GLY A O 1
ATOM 697 N N . PRO A 1 96 ? 12.703 36.719 12.219 1 66.5 96 PRO A N 1
ATOM 698 C CA . PRO A 1 96 ? 11.883 37.625 11.422 1 66.5 96 PRO A CA 1
ATOM 699 C C . PRO A 1 96 ? 10.547 37.031 11 1 66.5 96 PRO A C 1
ATOM 701 O O . PRO A 1 96 ? 9.555 37.75 10.875 1 66.5 96 PRO A O 1
ATOM 704 N N . ILE A 1 97 ? 10.555 35.656 10.906 1 71.19 97 ILE A N 1
ATOM 705 C CA . ILE A 1 97 ? 9.312 34.969 10.562 1 71.19 97 ILE A CA 1
ATOM 706 C C . ILE A 1 97 ? 8.898 34.031 11.711 1 71.19 97 ILE A C 1
ATOM 708 O O . ILE A 1 97 ? 9.383 32.906 11.812 1 71.19 97 ILE A O 1
ATOM 712 N N . HIS A 1 98 ? 8.148 34.594 12.602 1 85.06 98 HIS A N 1
ATOM 713 C CA . HIS A 1 98 ? 7.652 33.906 13.773 1 85.06 98 HIS A CA 1
ATOM 714 C C . HIS A 1 98 ? 6.574 32.875 13.383 1 85.06 98 HIS A C 1
ATOM 716 O O . HIS A 1 98 ? 5.77 33.156 12.484 1 85.06 98 HIS A O 1
ATOM 722 N N . GLY A 1 9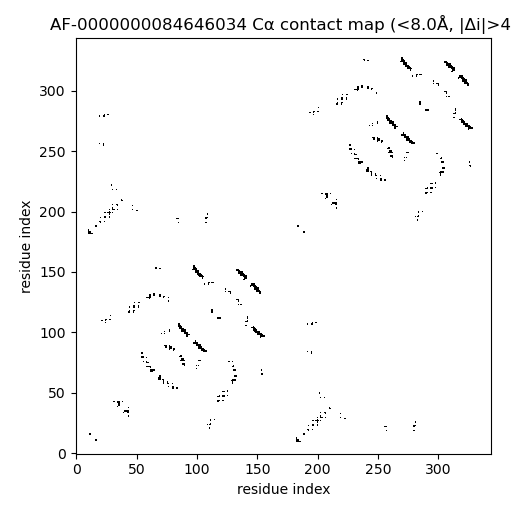9 ? 6.723 31.703 13.891 1 93.75 99 GLY A N 1
ATOM 723 C CA . GLY A 1 99 ? 5.68 30.734 13.625 1 93.75 99 GLY A CA 1
ATOM 724 C C . GLY A 1 99 ? 5.961 29.375 14.242 1 93.75 99 GLY A C 1
ATOM 725 O O . GLY A 1 99 ? 6.805 29.25 15.133 1 93.75 99 GLY A O 1
ATOM 726 N N . VAL A 1 100 ? 5.102 28.469 13.945 1 96.31 100 VAL A N 1
ATOM 727 C CA . VAL A 1 100 ? 5.254 27.062 14.312 1 96.31 100 VAL A CA 1
ATOM 728 C C . VAL A 1 100 ? 5.52 26.219 13.062 1 96.31 100 VAL A C 1
ATOM 730 O O . VAL A 1 100 ? 4.941 26.484 12 1 96.31 100 VAL A O 1
ATOM 733 N N . GLN A 1 101 ? 6.457 25.281 13.242 1 97 101 GLN A N 1
ATOM 734 C CA . GLN A 1 101 ? 6.699 24.328 12.156 1 97 101 GLN A CA 1
ATOM 735 C C . GLN A 1 101 ? 6.188 22.938 12.516 1 97 101 GLN A C 1
ATOM 737 O O . GLN A 1 101 ? 6.445 22.438 13.617 1 97 101 GLN A O 1
ATOM 742 N N . ILE A 1 102 ? 5.43 22.375 11.617 1 98.31 102 ILE A N 1
ATOM 743 C CA . ILE A 1 102 ? 5.086 20.953 11.695 1 98.31 102 ILE A CA 1
ATOM 744 C C . ILE A 1 102 ? 6.062 20.141 10.852 1 98.31 102 ILE A C 1
ATOM 746 O O . ILE A 1 102 ? 6.137 20.328 9.633 1 98.31 102 ILE A O 1
ATOM 750 N N . CYS A 1 103 ? 6.77 19.281 11.523 1 98 103 CYS A N 1
ATOM 751 C CA . CYS A 1 103 ? 7.773 18.469 10.836 1 98 103 CYS A CA 1
ATOM 752 C C . CYS A 1 103 ? 7.398 17 10.859 1 98 103 CYS A C 1
ATOM 754 O O . CYS A 1 103 ? 7.141 16.438 11.93 1 98 103 CYS A O 1
ATOM 756 N N . GLN A 1 104 ? 7.344 16.422 9.711 1 96.94 104 GLN A N 1
ATOM 757 C CA . GLN A 1 104 ? 7.113 14.992 9.57 1 96.94 104 GLN A CA 1
ATOM 758 C C . GLN A 1 104 ? 8.398 14.266 9.18 1 96.94 104 GLN A C 1
ATOM 760 O O . GLN A 1 104 ? 8.852 14.367 8.039 1 96.94 104 GLN A O 1
ATOM 765 N N . HIS A 1 105 ? 8.898 13.461 10 1 94.75 105 HIS A N 1
ATOM 766 C CA . HIS A 1 105 ? 10.188 12.812 9.812 1 94.75 105 HIS A CA 1
ATOM 767 C C . HIS A 1 105 ? 10.031 11.461 9.117 1 94.75 105 HIS A C 1
ATOM 769 O O . HIS A 1 105 ? 11.008 10.906 8.609 1 94.75 105 HIS A O 1
ATOM 775 N N . HIS A 1 106 ? 8.875 11 9.172 1 92.12 106 HIS A N 1
ATOM 776 C CA . HIS A 1 106 ? 8.477 9.805 8.438 1 92.12 106 HIS A CA 1
ATOM 777 C C . HIS A 1 106 ? 7.102 9.977 7.797 1 92.12 106 HIS A C 1
ATOM 779 O O . HIS A 1 106 ? 6.176 10.484 8.43 1 92.12 106 HIS A O 1
ATOM 785 N N . CYS A 1 107 ? 7.047 9.648 6.625 1 92.62 107 CYS A N 1
ATOM 786 C CA . CYS A 1 107 ? 5.785 9.625 5.895 1 92.62 107 CYS A CA 1
ATOM 787 C C . CYS A 1 107 ? 5.496 8.234 5.344 1 92.62 107 CYS A C 1
ATOM 789 O O . CYS A 1 107 ? 6.219 7.75 4.473 1 92.62 107 CYS A O 1
ATOM 791 N N . PRO A 1 108 ? 4.438 7.66 5.777 1 91.12 108 PRO A N 1
ATOM 792 C CA . PRO A 1 108 ? 4.148 6.281 5.375 1 91.12 108 PRO A CA 1
ATOM 793 C C . PRO A 1 108 ? 3.699 6.176 3.918 1 91.12 108 PRO A C 1
ATOM 795 O O . PRO A 1 108 ? 3.467 5.07 3.42 1 91.12 108 PRO A O 1
ATOM 798 N N . VAL A 1 109 ? 3.639 7.293 3.207 1 93.75 109 VAL A N 1
ATOM 799 C CA . VAL A 1 109 ? 3.162 7.227 1.828 1 93.75 109 VAL A CA 1
ATOM 800 C C . VAL A 1 109 ? 4.141 7.953 0.909 1 93.75 109 VAL A C 1
ATOM 802 O O . VAL A 1 109 ? 3.807 8.281 -0.233 1 93.75 109 VAL A O 1
ATOM 805 N N . SER A 1 110 ? 5.312 8.258 1.391 1 92.69 110 SER A N 1
ATOM 806 C CA . SER A 1 110 ? 6.25 9.102 0.661 1 92.69 110 SER A CA 1
ATOM 807 C C . SER A 1 110 ? 6.578 8.508 -0.706 1 92.69 110 SER A C 1
ATOM 809 O O . SER A 1 110 ? 6.629 9.234 -1.704 1 92.69 110 SER A O 1
ATOM 811 N N . HIS A 1 111 ? 6.742 7.227 -0.783 1 91.5 111 HIS A N 1
ATOM 812 C CA . HIS A 1 111 ? 7.098 6.598 -2.049 1 91.5 111 HIS A CA 1
ATOM 813 C C . HIS A 1 111 ? 5.965 6.715 -3.061 1 91.5 111 HIS A C 1
ATOM 815 O O . HIS A 1 111 ? 6.199 7.012 -4.234 1 91.5 111 HIS A O 1
ATOM 821 N N . VAL A 1 112 ? 4.797 6.484 -2.609 1 95.69 112 VAL A N 1
ATOM 822 C CA . VAL A 1 112 ? 3.637 6.594 -3.486 1 95.69 112 VAL A CA 1
ATOM 823 C C . VAL A 1 112 ? 3.42 8.055 -3.877 1 95.69 112 VAL A C 1
ATOM 825 O O . VAL A 1 112 ? 3.053 8.352 -5.016 1 95.69 112 VAL A O 1
ATOM 828 N N . ALA A 1 113 ? 3.723 8.914 -2.949 1 96.38 113 ALA A N 1
ATOM 829 C CA . ALA A 1 113 ? 3.518 10.344 -3.17 1 96.38 113 ALA A CA 1
ATOM 830 C C . ALA A 1 113 ? 4.469 10.875 -4.242 1 96.38 113 ALA A C 1
ATOM 832 O O . ALA A 1 113 ? 4.23 11.938 -4.82 1 96.38 113 ALA A O 1
ATOM 833 N N . GLU A 1 114 ? 5.531 10.195 -4.504 1 96.12 114 GLU A N 1
ATOM 834 C CA . GLU A 1 114 ? 6.422 10.57 -5.598 1 96.12 114 GLU A CA 1
ATOM 835 C C . GLU A 1 114 ? 5.691 10.547 -6.938 1 96.12 114 GLU A C 1
ATOM 837 O O . GLU A 1 114 ? 5.914 11.414 -7.785 1 96.12 114 GLU A O 1
ATOM 842 N N . GLU A 1 115 ? 4.844 9.625 -7.039 1 96.88 115 GLU A N 1
ATOM 843 C CA . GLU A 1 115 ? 4.07 9.5 -8.273 1 96.88 115 GLU A CA 1
ATOM 844 C C . GLU A 1 115 ? 2.732 10.219 -8.164 1 96.88 115 GLU A C 1
ATOM 846 O O . GLU A 1 115 ? 2.152 10.625 -9.172 1 96.88 115 GLU A O 1
ATOM 851 N N . PHE A 1 116 ? 2.301 10.461 -7.027 1 98.19 116 PHE A N 1
ATOM 852 C CA . PHE A 1 116 ? 0.981 11.039 -6.805 1 98.19 116 PHE A CA 1
ATOM 853 C C . PHE A 1 116 ? 1.061 12.203 -5.828 1 98.19 116 PHE A C 1
ATOM 855 O O . PHE A 1 116 ? 0.618 12.094 -4.684 1 98.19 116 PHE A O 1
ATOM 862 N N . PRO A 1 117 ? 1.465 13.352 -6.309 1 97.88 117 PRO A N 1
ATOM 863 C CA . PRO A 1 117 ? 1.635 14.516 -5.434 1 97.88 117 PRO A CA 1
ATOM 864 C C . PRO A 1 117 ? 0.316 15 -4.836 1 97.88 117 PRO A C 1
ATOM 866 O O . PRO A 1 117 ? 0.319 15.781 -3.881 1 97.88 117 PRO A O 1
ATOM 869 N N . GLU A 1 118 ? -0.791 14.508 -5.348 1 98.5 118 GLU A N 1
ATOM 870 C CA . GLU A 1 118 ? -2.107 14.852 -4.82 1 98.5 118 GLU A CA 1
ATOM 871 C C . GLU A 1 118 ? -2.229 14.477 -3.348 1 98.5 118 GLU A C 1
ATOM 873 O O . GLU A 1 118 ? -2.973 15.109 -2.598 1 98.5 118 GLU A O 1
ATOM 878 N N . LEU A 1 119 ? -1.529 13.484 -2.955 1 98.19 119 LEU A N 1
ATOM 879 C CA . LEU A 1 119 ? -1.544 13.086 -1.555 1 98.19 119 LEU A CA 1
ATOM 880 C C . LEU A 1 119 ? -0.988 14.188 -0.663 1 98.19 119 LEU A C 1
ATOM 882 O O . LEU A 1 119 ? -1.583 14.523 0.365 1 98.19 119 LEU A O 1
ATOM 886 N N . CYS A 1 120 ? 0.116 14.773 -1.045 1 98.19 120 CYS A N 1
ATOM 887 C CA . CYS A 1 120 ? 0.748 15.836 -0.279 1 98.19 120 CYS A CA 1
ATOM 888 C C . CYS A 1 120 ? -0.087 17.109 -0.326 1 98.19 120 CYS A C 1
ATOM 890 O O . CYS A 1 120 ? -0.191 17.828 0.67 1 98.19 120 CYS A O 1
ATOM 892 N N . GLU A 1 121 ? -0.618 17.375 -1.483 1 98.25 121 GLU A N 1
ATOM 893 C CA . GLU A 1 121 ? -1.446 18.562 -1.665 1 98.25 121 GLU A CA 1
ATOM 894 C C . GLU A 1 121 ? -2.684 18.516 -0.774 1 98.25 121 GLU A C 1
ATOM 896 O O . GLU A 1 121 ? -3.02 19.5 -0.115 1 98.25 121 GLU A O 1
ATOM 901 N N . ALA A 1 122 ? -3.309 17.391 -0.796 1 98.62 122 ALA A N 1
ATOM 902 C CA . ALA A 1 122 ? -4.484 17.219 0.053 1 98.62 122 ALA A CA 1
ATOM 903 C C . ALA A 1 122 ? -4.125 17.375 1.527 1 98.62 122 ALA A C 1
ATOM 905 O O . ALA A 1 122 ? -4.867 17.984 2.293 1 98.62 122 ALA A O 1
ATOM 906 N N . GLU A 1 123 ? -3.025 16.828 1.901 1 98.56 123 GLU A N 1
ATOM 907 C CA . GLU A 1 123 ? -2.553 16.938 3.277 1 98.56 123 GLU A CA 1
ATOM 908 C C . GLU A 1 123 ? -2.346 18.391 3.676 1 98.56 123 GLU A C 1
ATOM 910 O O . GLU A 1 123 ? -2.828 18.828 4.723 1 98.56 123 GLU A O 1
ATOM 915 N N . GLN A 1 124 ? -1.684 19.125 2.83 1 98.12 124 GLN A N 1
ATOM 916 C CA . GLN A 1 124 ? -1.422 20.531 3.098 1 98.12 124 GLN A CA 1
ATOM 917 C C . GLN A 1 124 ? -2.725 21.312 3.244 1 98.12 124 GLN A C 1
ATOM 919 O O . GLN A 1 124 ? -2.867 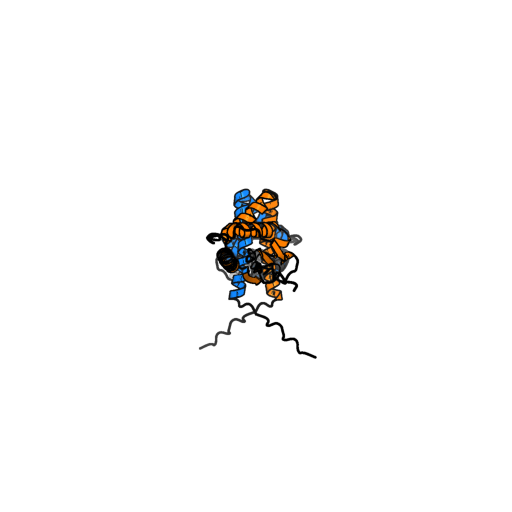22.125 4.16 1 98.12 124 GLN A O 1
ATOM 924 N N . GLN A 1 125 ? -3.623 21.078 2.383 1 98.38 125 GLN A N 1
ATOM 925 C CA . GLN A 1 125 ? -4.906 21.781 2.412 1 98.38 125 GLN A CA 1
ATOM 926 C C . GLN A 1 125 ? -5.68 21.438 3.686 1 98.38 125 GLN A C 1
ATOM 928 O O . GLN A 1 125 ? -6.238 22.344 4.324 1 98.38 125 GLN A O 1
ATOM 933 N N . ALA A 1 126 ? -5.664 20.234 4.012 1 98.69 126 ALA A N 1
ATOM 934 C CA . ALA A 1 126 ? -6.402 19.812 5.199 1 98.69 126 ALA A CA 1
ATOM 935 C C . ALA A 1 126 ? -5.801 20.422 6.465 1 98.69 126 ALA A C 1
ATOM 937 O O . ALA A 1 126 ? -6.535 20.844 7.363 1 98.69 126 ALA A O 1
ATOM 938 N N . ILE A 1 127 ? -4.504 20.469 6.535 1 98.62 127 ILE A N 1
ATOM 939 C CA . ILE A 1 127 ? -3.828 21.062 7.68 1 98.62 127 ILE A CA 1
ATOM 940 C C . ILE A 1 127 ? -4.207 22.531 7.793 1 98.62 127 ILE A C 1
ATOM 942 O O . ILE A 1 127 ? -4.547 23.016 8.875 1 98.62 127 ILE A O 1
ATOM 946 N N . ALA A 1 128 ? -4.172 23.203 6.672 1 98.06 128 ALA A N 1
ATOM 947 C CA . ALA A 1 128 ? -4.547 24.609 6.656 1 98.06 128 ALA A CA 1
ATOM 948 C C . ALA A 1 128 ? -5.973 24.812 7.164 1 98.06 128 ALA A C 1
ATOM 950 O O . ALA A 1 128 ? -6.242 25.734 7.934 1 98.06 128 ALA A O 1
ATOM 951 N N . GLU A 1 129 ? -6.84 23.953 6.742 1 97.62 129 GLU A N 1
ATOM 952 C CA . GLU A 1 129 ? -8.242 24.062 7.121 1 97.62 129 GLU A CA 1
ATOM 953 C C . GLU A 1 129 ? -8.43 23.828 8.617 1 97.62 129 GLU A C 1
ATOM 955 O O . GLU A 1 129 ? -9.164 24.562 9.281 1 97.62 129 GLU A O 1
ATOM 960 N N . VAL A 1 130 ? -7.758 22.891 9.156 1 98.06 130 VAL A N 1
ATOM 961 C CA . VAL A 1 130 ? -7.859 22.609 10.586 1 98.06 130 VAL A CA 1
ATOM 962 C C . VAL A 1 130 ? -7.293 23.766 11.391 1 98.06 130 VAL A C 1
ATOM 964 O O . VAL A 1 130 ? -7.848 24.156 12.422 1 98.06 130 VAL A O 1
ATOM 967 N N . LEU A 1 131 ? -6.238 24.359 10.914 1 97.19 131 LEU A N 1
ATOM 968 C CA . LEU A 1 131 ? -5.551 25.422 11.648 1 97.19 131 LEU A CA 1
ATOM 969 C C . LEU A 1 131 ? -6.242 26.766 11.438 1 97.19 131 LEU A C 1
ATOM 971 O O . LEU A 1 131 ? -6.066 27.688 12.234 1 97.19 131 LEU A O 1
ATOM 975 N N . GLY A 1 132 ? -7 26.906 10.328 1 96 132 GLY A N 1
ATOM 976 C CA . GLY A 1 132 ? -7.707 28.141 10.031 1 96 132 GLY A CA 1
ATOM 977 C C . GLY A 1 132 ? -6.793 29.234 9.523 1 96 132 GLY A C 1
ATOM 978 O O . GLY A 1 132 ? -7.102 30.422 9.672 1 96 132 GLY A O 1
ATOM 979 N N . THR A 1 133 ? -5.633 28.859 9.117 1 94.38 133 THR A N 1
ATOM 980 C CA . THR A 1 133 ? -4.676 29.828 8.594 1 94.38 133 THR A CA 1
ATOM 981 C C . THR A 1 133 ? -3.902 29.25 7.414 1 94.38 133 THR A C 1
ATOM 983 O O . THR A 1 133 ? -3.9 28.031 7.207 1 94.38 133 THR A O 1
ATOM 986 N N . HIS A 1 134 ? -3.34 30.141 6.703 1 94.19 134 HIS A N 1
ATOM 987 C CA . HIS A 1 134 ? -2.49 29.688 5.602 1 94.19 134 HIS A CA 1
ATOM 988 C C . HIS A 1 134 ? -1.248 28.969 6.121 1 94.19 134 HIS A C 1
ATOM 990 O O . HIS A 1 134 ? -0.679 29.375 7.141 1 94.19 134 HIS A O 1
ATOM 996 N N . VAL A 1 135 ? -0.872 27.922 5.414 1 97.25 135 VAL A N 1
ATOM 997 C CA . VAL A 1 135 ? 0.362 27.203 5.738 1 97.25 135 VAL A CA 1
ATOM 998 C C . VAL A 1 135 ? 1.258 27.141 4.504 1 97.25 135 VAL A C 1
ATOM 1000 O O . VAL A 1 135 ? 0.784 27.281 3.377 1 97.25 135 VAL A O 1
ATOM 1003 N N . GLN A 1 136 ? 2.52 26.984 4.758 1 96.5 136 GLN A N 1
ATOM 1004 C CA . GLN A 1 136 ? 3.482 26.906 3.664 1 96.5 136 GLN A CA 1
ATOM 1005 C C . GLN A 1 136 ? 4.363 25.656 3.803 1 96.5 136 GLN A C 1
ATOM 1007 O O . GLN A 1 136 ? 5.043 25.484 4.816 1 96.5 136 GLN A O 1
ATOM 1012 N N . ARG A 1 137 ? 4.309 24.797 2.809 1 97.75 137 ARG A N 1
ATOM 1013 C CA . ARG A 1 137 ? 5.238 23.672 2.762 1 97.75 137 ARG A CA 1
ATOM 1014 C C . ARG A 1 137 ? 6.645 24.141 2.389 1 97.75 137 ARG A C 1
ATOM 1016 O O . ARG A 1 137 ? 6.855 24.672 1.298 1 97.75 137 ARG A O 1
ATOM 1023 N N . LEU A 1 138 ? 7.555 23.906 3.197 1 96.38 138 LEU A N 1
ATOM 1024 C CA . LEU A 1 138 ? 8.914 24.406 3.006 1 96.38 138 LEU A CA 1
ATOM 1025 C C . LEU A 1 138 ? 9.82 23.312 2.447 1 96.38 138 LEU A C 1
ATOM 1027 O O . LEU A 1 138 ? 10.766 23.609 1.716 1 96.38 138 LEU A O 1
ATOM 1031 N N . ALA A 1 139 ? 9.641 22.125 2.848 1 96.88 139 ALA A N 1
ATOM 1032 C CA . ALA A 1 139 ? 10.43 20.953 2.465 1 96.88 139 ALA A CA 1
ATOM 1033 C C . ALA A 1 139 ? 9.562 19.703 2.422 1 96.88 139 ALA A C 1
ATOM 1035 O O . ALA A 1 139 ? 8.547 19.625 3.113 1 96.88 139 ALA A O 1
ATOM 1036 N N . THR A 1 140 ? 9.914 18.812 1.571 1 97.25 140 THR A N 1
ATOM 1037 C CA . THR A 1 140 ? 9.203 17.531 1.512 1 97.25 140 THR A CA 1
ATOM 1038 C C . THR A 1 140 ? 10.188 16.375 1.393 1 97.25 140 THR A C 1
ATOM 1040 O O . THR A 1 140 ? 11.203 16.484 0.71 1 97.25 140 THR A O 1
ATOM 1043 N N . ILE A 1 141 ? 9.82 15.336 1.966 1 95.44 141 ILE A N 1
ATOM 1044 C CA . ILE A 1 141 ? 10.57 14.094 1.846 1 95.44 141 ILE A CA 1
ATOM 1045 C C . ILE A 1 141 ? 10.609 13.656 0.382 1 95.44 141 ILE A C 1
ATOM 1047 O O . ILE A 1 141 ? 11.641 13.18 -0.101 1 95.44 141 ILE A O 1
ATOM 1051 N N . VAL A 1 142 ? 9.578 13.836 -0.348 1 94.69 142 VAL A N 1
ATOM 1052 C CA . VAL A 1 142 ? 9.461 13.438 -1.747 1 94.69 142 VAL A CA 1
ATOM 1053 C C . VAL A 1 142 ? 10.531 14.148 -2.576 1 94.69 142 VAL A C 1
ATOM 1055 O O . VAL A 1 142 ? 11.023 13.602 -3.568 1 94.69 142 VAL A O 1
ATOM 1058 N N . ASN A 1 143 ? 10.883 15.25 -2.17 1 94.88 143 ASN A N 1
ATOM 1059 C CA . ASN A 1 143 ? 11.891 16.031 -2.883 1 94.88 143 ASN A CA 1
ATOM 1060 C C . ASN A 1 143 ? 13.305 15.695 -2.412 1 94.88 143 ASN A C 1
ATOM 1062 O O . ASN A 1 143 ? 14.266 16.328 -2.832 1 94.88 143 ASN A O 1
ATOM 1066 N N . GLY A 1 144 ? 13.43 14.781 -1.495 1 94.25 144 GLY A N 1
ATOM 1067 C CA . GLY A 1 144 ? 14.75 14.352 -1.045 1 94.25 144 GLY A CA 1
ATOM 1068 C C . GLY A 1 144 ? 15.141 14.938 0.296 1 94.25 144 GLY A C 1
ATOM 1069 O O . GLY A 1 144 ? 16.25 14.688 0.79 1 94.25 144 GLY A O 1
ATOM 1070 N N . ASP A 1 145 ? 14.25 15.695 0.936 1 94.75 145 ASP A N 1
ATOM 1071 C CA . ASP A 1 145 ? 14.531 16.281 2.242 1 94.75 145 ASP A CA 1
ATOM 1072 C C . ASP A 1 145 ? 14.375 15.25 3.354 1 94.75 145 ASP A C 1
ATOM 1074 O O . ASP A 1 145 ? 13.711 14.227 3.166 1 94.75 145 ASP A O 1
ATOM 1078 N N . CYS A 1 146 ? 14.922 15.461 4.516 1 93.62 146 CYS A N 1
ATOM 1079 C CA . CYS A 1 146 ? 14.914 14.539 5.645 1 93.62 146 CYS A CA 1
ATOM 1080 C C . CYS A 1 146 ? 13.555 14.531 6.332 1 93.62 146 CYS A C 1
ATOM 1082 O O . CYS A 1 146 ? 13.242 13.609 7.086 1 93.62 146 CYS A O 1
ATOM 1084 N N . ALA A 1 147 ? 12.828 15.633 6.113 1 96.06 147 ALA A N 1
ATOM 1085 C CA . ALA A 1 147 ? 11.484 15.758 6.684 1 96.06 147 ALA A CA 1
ATOM 1086 C C . ALA A 1 147 ? 10.609 16.672 5.832 1 96.06 147 ALA A C 1
ATOM 1088 O O . ALA A 1 147 ? 11.117 17.547 5.129 1 96.06 147 ALA A O 1
ATOM 1089 N N . CYS A 1 148 ? 9.352 16.359 5.82 1 98 148 CYS A N 1
ATOM 1090 C CA . CYS A 1 148 ? 8.43 17.391 5.363 1 98 148 CYS A CA 1
ATOM 1091 C C . CYS A 1 148 ? 8.25 18.484 6.422 1 98 148 CYS A C 1
ATOM 1093 O O . CYS A 1 148 ? 8.055 18.172 7.598 1 98 148 CYS A O 1
ATOM 1095 N N . THR A 1 149 ? 8.336 19.656 6.004 1 97.75 149 THR A N 1
ATOM 1096 C CA . THR A 1 149 ? 8.234 20.797 6.914 1 97.75 149 THR A CA 1
ATOM 1097 C C . THR A 1 149 ? 7.164 21.781 6.434 1 97.75 149 THR A C 1
ATOM 1099 O O . THR A 1 149 ? 7.23 22.266 5.305 1 97.75 149 THR A O 1
ATOM 1102 N N . THR A 1 150 ? 6.238 22 7.25 1 98.06 150 THR A N 1
ATOM 1103 C CA . THR A 1 150 ? 5.188 22.969 6.984 1 98.06 150 THR A CA 1
ATOM 1104 C C . THR A 1 150 ? 5.266 24.141 7.973 1 98.06 150 THR A C 1
ATOM 1106 O O . THR A 1 150 ? 5.266 23.922 9.188 1 98.06 150 THR A O 1
ATOM 1109 N N . HIS A 1 151 ? 5.32 25.297 7.449 1 96.88 151 HIS A N 1
ATOM 1110 C CA . HIS A 1 151 ? 5.352 26.484 8.281 1 96.88 151 HIS A CA 1
ATOM 1111 C C . HIS A 1 151 ? 3.945 27.031 8.523 1 96.88 151 HIS A C 1
ATOM 1113 O O . HIS A 1 151 ? 3.164 27.188 7.578 1 96.88 151 HIS A O 1
ATOM 1119 N N . VAL A 1 152 ? 3.695 27.344 9.734 1 96.88 152 VAL A N 1
ATOM 1120 C CA . VAL A 1 152 ? 2.455 27.953 10.188 1 96.88 152 VAL A CA 1
ATOM 1121 C C . VAL A 1 152 ? 2.746 29.344 10.766 1 96.88 152 VAL A C 1
ATOM 1123 O O . VAL A 1 152 ? 3.25 29.453 11.891 1 96.88 152 VAL A O 1
ATOM 1126 N N . PRO A 1 153 ? 2.396 30.328 10.047 1 93.06 153 PRO A N 1
ATOM 1127 C CA . PRO A 1 153 ? 2.695 31.672 10.555 1 93.06 153 PRO A CA 1
ATOM 1128 C C . PRO A 1 153 ? 1.9 32 11.812 1 93.06 153 PRO A C 1
ATOM 1130 O O . PRO A 1 153 ? 0.735 31.625 11.938 1 93.06 153 PRO A O 1
ATOM 1133 N N . LEU A 1 154 ? 2.59 32.688 12.758 1 88.19 154 LEU A N 1
ATOM 1134 C CA . LEU A 1 154 ? 1.943 33.281 13.93 1 88.19 154 LEU A CA 1
ATOM 1135 C C . LEU A 1 154 ? 1.999 34.781 13.883 1 88.19 154 LEU A C 1
ATOM 1137 O O . LEU A 1 154 ? 2.809 35.375 13.156 1 88.19 154 LEU A O 1
ATOM 1141 N N . THR A 1 155 ? 0.941 35.469 14.266 1 76 155 THR A N 1
ATOM 1142 C CA . THR A 1 155 ? 0.886 36.938 14.242 1 76 155 THR A CA 1
ATOM 1143 C C . THR A 1 155 ? 2.027 37.531 15.062 1 76 155 THR A C 1
ATOM 1145 O O . THR A 1 155 ? 2.256 37.125 16.203 1 76 155 THR A O 1
ATOM 1148 N N . PRO A 1 156 ? 2.912 38.281 14.289 1 59.09 156 PRO A N 1
ATOM 1149 C CA . PRO A 1 156 ? 3.965 38.938 15.062 1 59.09 156 PRO A CA 1
ATOM 1150 C C . PRO A 1 156 ? 3.416 39.75 16.25 1 59.09 156 PRO A C 1
ATOM 1152 O O . PRO A 1 156 ? 2.314 40.281 16.172 1 59.09 156 PRO A O 1
ATOM 1155 N N . ALA A 1 157 ? 3.727 39.344 17.359 1 53.22 157 ALA A N 1
ATOM 1156 C CA . ALA A 1 157 ? 3.375 40.188 18.5 1 53.22 157 ALA A CA 1
ATOM 1157 C C . ALA A 1 157 ? 3.502 41.688 18.156 1 53.22 157 ALA A C 1
ATOM 1159 O O . ALA A 1 157 ? 4.367 42.062 17.359 1 53.22 157 ALA A O 1
ATOM 1160 N N . PRO A 1 158 ? 2.426 42.469 18.234 1 50.03 158 PRO A N 1
ATOM 1161 C CA . PRO A 1 158 ? 2.633 43.875 17.953 1 50.03 158 PRO A CA 1
ATOM 1162 C C . PRO A 1 158 ? 3.934 44.406 18.562 1 50.03 158 PRO A C 1
ATOM 1164 O O . PRO A 1 158 ? 4.32 44 19.656 1 50.03 158 PRO A O 1
ATOM 1167 N N . SER A 1 159 ? 4.938 44.562 17.781 1 50.88 159 SER A N 1
ATOM 1168 C CA . SER A 1 159 ? 6.129 45.219 18.312 1 50.88 159 SER A CA 1
ATOM 1169 C C . SER A 1 159 ? 5.758 46.344 19.281 1 50.88 159 SER A C 1
ATOM 1171 O O . SER A 1 159 ? 4.812 47.094 19.031 1 50.88 159 SER A O 1
ATOM 1173 N N . PRO A 1 160 ? 6.129 46.188 20.562 1 49.78 160 PRO A N 1
ATOM 1174 C CA . PRO A 1 160 ? 5.859 47.344 21.406 1 49.78 160 PRO A CA 1
ATOM 1175 C C . PRO A 1 160 ? 6.176 48.656 20.719 1 49.78 160 PRO A C 1
ATOM 1177 O O . PRO A 1 160 ? 7.234 48.781 20.094 1 49.78 160 PRO A O 1
ATOM 1180 N N . ARG A 1 161 ? 5.234 49.312 20.156 1 47.88 161 ARG A N 1
ATOM 1181 C CA . ARG A 1 161 ? 5.488 50.656 19.688 1 47.88 161 ARG A CA 1
ATOM 1182 C C . ARG A 1 161 ? 6.465 51.406 20.609 1 47.88 161 ARG A C 1
ATOM 1184 O O . ARG A 1 161 ? 6.227 51.5 21.828 1 47.88 161 ARG A O 1
ATOM 1191 N N . GLN A 1 162 ? 7.758 51.25 20.328 1 46.91 162 GLN A N 1
ATOM 1192 C CA . GLN A 1 162 ? 8.688 52.125 21.047 1 46.91 162 GLN A CA 1
ATOM 1193 C C . GLN A 1 162 ? 8.109 53.531 21.188 1 46.91 162 GLN A C 1
ATOM 1195 O O . GLN A 1 162 ? 7.754 54.156 20.188 1 46.91 162 GLN A O 1
ATOM 1200 N N . HIS A 1 163 ? 7.363 53.781 22.234 1 46.53 163 HIS A N 1
ATOM 1201 C CA . HIS A 1 163 ? 7.023 55.156 22.578 1 46.53 163 HIS A CA 1
ATOM 1202 C C . HIS A 1 163 ? 8.211 56.094 22.344 1 46.53 163 HIS A C 1
ATOM 1204 O O . HIS A 1 163 ? 9.258 55.938 22.969 1 46.53 163 HIS A O 1
ATOM 1210 N N . LEU A 1 164 ? 8.5 56.438 21.125 1 46 164 LEU A N 1
ATOM 1211 C CA . LEU A 1 164 ? 9.469 57.5 20.891 1 46 164 LEU A CA 1
ATOM 1212 C C . LEU A 1 164 ? 9.242 58.656 21.844 1 46 164 LEU A C 1
ATOM 1214 O O . LEU A 1 164 ? 8.188 59.312 21.797 1 46 164 LEU A O 1
ATOM 1218 N N . THR A 1 165 ? 9.719 58.531 23.125 1 45.09 165 THR A N 1
ATOM 1219 C CA . THR A 1 165 ? 9.766 59.719 23.984 1 45.09 165 THR A CA 1
ATOM 1220 C C . THR A 1 165 ? 10.43 60.906 23.281 1 45.09 165 THR A C 1
ATOM 1222 O O . THR A 1 165 ? 11.578 60.781 22.828 1 45.09 165 THR A O 1
ATOM 1225 N N . SER A 1 166 ? 9.727 61.688 22.438 1 45.94 166 SER A N 1
ATOM 1226 C CA . SER A 1 166 ? 10.141 63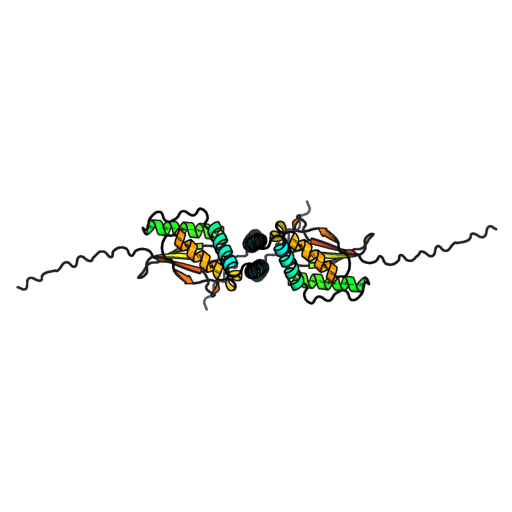 21.906 1 45.94 166 SER A CA 1
ATOM 1227 C C . SER A 1 166 ? 10.812 63.844 22.984 1 45.94 166 SER A C 1
ATOM 1229 O O . SER A 1 166 ? 10.156 64.312 23.922 1 45.94 166 SER A O 1
ATOM 1231 N N . THR A 1 167 ? 12.078 63.531 23.469 1 44.81 167 THR A N 1
ATOM 1232 C CA . THR A 1 167 ? 12.836 64.438 24.312 1 44.81 167 THR A CA 1
ATOM 1233 C C . THR A 1 167 ? 12.969 65.812 23.672 1 44.81 167 THR A C 1
ATOM 1235 O O . THR A 1 167 ? 13.648 65.938 22.641 1 44.81 167 THR A O 1
ATOM 1238 N N . GLY A 1 168 ? 11.938 66.688 23.562 1 44.72 168 GLY A N 1
ATOM 1239 C CA . GLY A 1 168 ? 11.984 68.062 23.234 1 44.72 168 GLY A CA 1
ATOM 1240 C C . GLY A 1 168 ? 13.094 68.812 23.969 1 44.72 168 GLY A C 1
ATOM 1241 O O . GLY A 1 168 ? 13.109 68.875 25.203 1 44.72 168 GLY A O 1
ATOM 1242 N N . GLY A 1 169 ? 14.352 68.75 23.484 1 41.97 169 GLY A N 1
ATOM 1243 C CA . GLY A 1 169 ? 15.5 69.5 23.922 1 41.97 169 GLY A CA 1
ATOM 1244 C C . GLY A 1 169 ? 15.188 71 24.109 1 41.97 169 GLY A C 1
ATOM 1245 O O . GLY A 1 169 ? 14.734 71.688 23.172 1 41.97 169 GLY A O 1
ATOM 1246 N N . ALA A 1 170 ? 14.812 71.438 25.328 1 44.19 170 ALA A N 1
ATOM 1247 C CA . ALA A 1 170 ? 14.688 72.812 25.781 1 44.19 170 ALA A CA 1
ATOM 1248 C C . ALA A 1 170 ? 15.945 73.625 25.438 1 44.19 170 ALA A C 1
ATOM 1250 O O . ALA A 1 170 ? 17.031 73.312 25.906 1 44.19 170 ALA A O 1
ATOM 1251 N N . SER A 1 171 ? 16.156 74.125 24.219 1 39.72 171 SER A N 1
ATOM 1252 C CA . SER A 1 171 ? 17.125 75.188 23.938 1 39.72 171 SER A CA 1
ATOM 1253 C C . SER A 1 171 ? 17.062 76.312 24.953 1 39.72 171 SER A C 1
ATOM 1255 O O . SER A 1 171 ? 16.031 77 25.094 1 39.72 171 SER A O 1
ATOM 1257 N N . ALA A 1 172 ? 17.875 76.188 26.016 1 32.16 172 ALA A N 1
ATOM 1258 C CA . ALA A 1 172 ? 18.25 77.375 26.734 1 32.16 172 ALA A CA 1
ATOM 1259 C C . ALA A 1 172 ? 19.172 78.25 25.891 1 32.16 172 ALA A C 1
ATOM 1261 O O . ALA A 1 172 ? 20 77.75 25.125 1 32.16 172 ALA A O 1
ATOM 1262 N N . MET B 1 1 ? 41.125 14.32 14.07 1 26.39 1 MET B N 1
ATOM 1263 C CA . MET B 1 1 ? 40.344 13.32 13.344 1 26.39 1 MET B CA 1
ATOM 1264 C C . MET B 1 1 ? 39.125 12.891 14.141 1 26.39 1 MET B C 1
ATOM 1266 O O . MET B 1 1 ? 39.25 12.359 15.242 1 26.39 1 MET B O 1
ATOM 1270 N N . GLY B 1 2 ? 38.062 13.758 14.398 1 30.78 2 GLY B N 1
ATOM 1271 C CA . GLY B 1 2 ? 36.906 13.586 15.234 1 30.78 2 GLY B CA 1
ATOM 1272 C C . GLY B 1 2 ? 36.031 12.406 14.812 1 30.78 2 GLY B C 1
ATOM 1273 O O . GLY B 1 2 ? 35.781 12.211 13.625 1 30.78 2 GLY B O 1
ATOM 1274 N N . ARG B 1 3 ? 36.125 11.195 15.547 1 38.53 3 ARG B N 1
ATOM 1275 C CA . ARG B 1 3 ? 35.344 9.969 15.375 1 38.53 3 ARG B CA 1
ATOM 1276 C C . ARG B 1 3 ? 33.875 10.273 15.266 1 38.53 3 ARG B C 1
ATOM 1278 O O . ARG B 1 3 ? 33.281 10.93 16.141 1 38.53 3 ARG B O 1
ATOM 1285 N N . GLY B 1 4 ? 33.375 10.539 14.07 1 32.56 4 GLY B N 1
ATOM 1286 C CA . GLY B 1 4 ? 31.938 10.695 13.805 1 32.56 4 GLY B CA 1
ATOM 1287 C C . GLY B 1 4 ? 31.078 9.688 14.539 1 32.56 4 GLY B C 1
ATOM 1288 O O . GLY B 1 4 ? 31.484 8.539 14.742 1 32.56 4 GLY B O 1
ATOM 1289 N N . ARG B 1 5 ? 30.375 9.984 15.562 1 38.41 5 ARG B N 1
ATOM 1290 C CA . ARG B 1 5 ? 29.469 9.094 16.266 1 38.41 5 ARG B CA 1
ATOM 1291 C C . ARG B 1 5 ? 28.672 8.227 15.297 1 38.41 5 ARG B C 1
ATOM 1293 O O . ARG B 1 5 ? 28.109 8.734 14.32 1 38.41 5 ARG B O 1
ATOM 1300 N N . PRO B 1 6 ? 29.062 6.965 15.219 1 36.31 6 PRO B N 1
ATOM 1301 C CA . PRO B 1 6 ? 28.266 6.109 14.336 1 36.31 6 PRO B CA 1
ATOM 1302 C C . PRO B 1 6 ? 26.766 6.352 14.469 1 36.31 6 PRO B C 1
ATOM 1304 O O . PRO B 1 6 ? 26.297 6.746 15.531 1 36.31 6 PRO B O 1
ATOM 1307 N N . ALA B 1 7 ? 25.984 6.641 13.445 1 39.22 7 ALA B N 1
ATOM 1308 C CA . ALA B 1 7 ? 24.531 6.754 13.406 1 39.22 7 ALA B CA 1
ATOM 1309 C C . ALA B 1 7 ? 23.875 5.645 14.227 1 39.22 7 ALA B C 1
ATOM 1311 O O . ALA B 1 7 ? 24.25 4.477 14.117 1 39.22 7 ALA B O 1
ATOM 1312 N N . LYS B 1 8 ? 23.328 5.961 15.328 1 39.53 8 LYS B N 1
ATOM 1313 C CA . LYS B 1 8 ? 22.578 4.965 16.094 1 39.53 8 LYS B CA 1
ATOM 1314 C C . LYS B 1 8 ? 21.641 4.172 15.188 1 39.53 8 LYS B C 1
ATOM 1316 O O . LYS B 1 8 ? 20.766 4.746 14.531 1 39.53 8 LYS B O 1
ATOM 1321 N N . ARG B 1 9 ? 22.047 3.072 14.617 1 36.59 9 ARG B N 1
ATOM 1322 C CA . ARG B 1 9 ? 21.219 2.139 13.859 1 36.59 9 ARG B CA 1
ATOM 1323 C C . ARG B 1 9 ? 20.016 1.671 14.688 1 36.59 9 ARG B C 1
ATOM 1325 O O . ARG B 1 9 ? 20.188 1.014 15.719 1 36.59 9 ARG B O 1
ATOM 1332 N N . TYR B 1 10 ? 19.047 2.473 14.742 1 37.78 10 TYR B N 1
ATOM 1333 C CA . TYR B 1 10 ? 17.828 1.971 15.367 1 37.78 10 TYR B CA 1
ATOM 1334 C C . TYR B 1 10 ? 17.266 0.777 14.602 1 37.78 10 TYR B C 1
ATOM 1336 O O . TYR B 1 10 ? 17.062 0.851 13.391 1 37.78 10 TYR B O 1
ATOM 1344 N N . ARG B 1 11 ? 17.625 -0.39 14.992 1 40.28 11 ARG B N 1
ATOM 1345 C CA . ARG B 1 11 ? 17.047 -1.646 14.523 1 40.28 11 ARG B CA 1
ATOM 1346 C C . ARG B 1 11 ? 15.555 -1.719 14.852 1 40.28 11 ARG B C 1
ATOM 1348 O O . ARG B 1 11 ? 15.164 -1.56 16.016 1 40.28 11 ARG B O 1
ATOM 1355 N N . LEU B 1 12 ? 14.852 -1.616 13.812 1 50.12 12 LEU B N 1
ATOM 1356 C CA . LEU B 1 12 ? 13.43 -1.789 14.07 1 50.12 12 LEU B CA 1
ATOM 1357 C C . L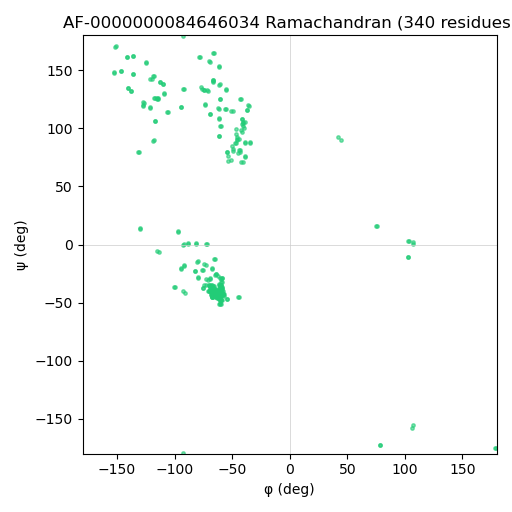EU B 1 12 ? 13.141 -3.178 14.641 1 50.12 12 LEU B C 1
ATOM 1359 O O . LEU B 1 12 ? 13.727 -4.168 14.188 1 50.12 12 LEU B O 1
ATOM 1363 N N . THR B 1 13 ? 12.516 -3.318 15.75 1 54.62 13 THR B N 1
ATOM 1364 C CA . THR B 1 13 ? 12.031 -4.566 16.328 1 54.62 13 THR B CA 1
ATOM 1365 C C . THR B 1 13 ? 11.008 -5.23 15.414 1 54.62 13 THR B C 1
ATOM 1367 O O . THR B 1 13 ? 10.438 -4.578 14.539 1 54.62 13 THR B O 1
ATOM 1370 N N . PRO B 1 14 ? 10.898 -6.555 15.523 1 52.81 14 PRO B N 1
ATOM 1371 C CA . PRO B 1 14 ? 9.828 -7.242 14.797 1 52.81 14 PRO B CA 1
ATOM 1372 C C . PRO B 1 14 ? 8.484 -6.535 14.922 1 52.81 14 PRO B C 1
ATOM 1374 O O . PRO B 1 14 ? 7.738 -6.434 13.945 1 52.81 14 PRO B O 1
ATOM 1377 N N . GLY B 1 15 ? 8.148 -6.148 16.016 1 53.66 15 GLY B N 1
ATOM 1378 C CA . GLY B 1 15 ? 6.938 -5.371 16.203 1 53.66 15 GLY B CA 1
ATOM 1379 C C . GLY B 1 15 ? 6.934 -4.066 15.438 1 53.66 15 GLY B C 1
ATOM 1380 O O . GLY B 1 15 ? 5.895 -3.648 14.922 1 53.66 15 GLY B O 1
ATOM 1381 N N . GLY B 1 16 ? 8.031 -3.525 15.352 1 55.44 16 GLY B N 1
ATOM 1382 C CA . GLY B 1 16 ? 8.156 -2.289 14.594 1 55.44 16 GLY B CA 1
ATOM 1383 C C . GLY B 1 16 ? 7.984 -2.482 13.102 1 55.44 16 GLY B C 1
ATOM 1384 O O . GLY B 1 16 ? 7.305 -1.69 12.438 1 55.44 16 GLY B O 1
ATOM 1385 N N . ARG B 1 17 ? 8.477 -3.59 12.688 1 55.94 17 ARG B N 1
ATOM 1386 C CA . ARG B 1 17 ? 8.305 -3.936 11.281 1 55.94 17 ARG B CA 1
ATOM 1387 C C . ARG B 1 17 ? 6.836 -4.188 10.953 1 55.94 17 ARG B C 1
ATOM 1389 O O . ARG B 1 17 ? 6.332 -3.703 9.938 1 55.94 17 ARG B O 1
ATOM 1396 N N . ALA B 1 18 ? 6.34 -4.879 11.797 1 60.53 18 ALA B N 1
ATOM 1397 C CA . ALA B 1 18 ? 4.926 -5.191 11.594 1 60.53 18 ALA B CA 1
ATOM 1398 C C . ALA B 1 18 ? 4.086 -3.918 11.531 1 60.53 18 ALA B C 1
ATOM 1400 O O . ALA B 1 18 ? 3.186 -3.803 10.695 1 60.53 18 ALA B O 1
ATOM 1401 N N . LYS B 1 19 ? 4.488 -3.072 12.336 1 61.72 19 LYS B N 1
ATOM 1402 C CA . LYS B 1 19 ? 3.732 -1.825 12.375 1 61.72 19 LYS B CA 1
ATOM 1403 C C . LYS B 1 19 ? 3.953 -1.003 11.109 1 61.72 19 LYS B C 1
ATOM 1405 O O . LYS B 1 19 ? 3.008 -0.435 10.562 1 61.72 19 LYS B O 1
ATOM 1410 N N . LEU B 1 20 ? 5.211 -1.013 10.664 1 62.06 20 LEU B N 1
ATOM 1411 C CA . LEU B 1 20 ? 5.539 -0.28 9.445 1 62.06 20 LEU B CA 1
ATOM 1412 C C . LEU B 1 20 ? 4.871 -0.915 8.227 1 62.06 20 LEU B C 1
ATOM 1414 O O . LEU B 1 20 ? 4.309 -0.212 7.387 1 62.06 20 LEU B O 1
ATOM 1418 N N . GLU B 1 21 ? 4.906 -2.197 8.227 1 63.34 21 GLU B N 1
ATOM 1419 C CA . GLU B 1 21 ? 4.246 -2.947 7.16 1 63.34 21 GLU B CA 1
ATOM 1420 C C . GLU B 1 21 ? 2.746 -2.668 7.137 1 63.34 21 GLU B C 1
ATOM 1422 O O . GLU B 1 21 ? 2.158 -2.492 6.066 1 63.34 21 GLU B O 1
ATOM 1427 N N . HIS B 1 22 ? 2.225 -2.467 8.25 1 62.38 22 HIS B N 1
ATOM 1428 C CA . HIS B 1 22 ? 0.779 -2.281 8.336 1 62.38 22 HIS B CA 1
ATOM 1429 C C . HIS B 1 22 ? 0.37 -0.905 7.816 1 62.38 22 HIS B C 1
ATOM 1431 O O . HIS B 1 22 ? -0.654 -0.769 7.145 1 62.38 22 HIS B O 1
ATOM 1437 N N . SER B 1 23 ? 1.22 -0.05 8.078 1 65.31 23 SER B N 1
ATOM 1438 C CA . SER B 1 23 ? 0.831 1.287 7.641 1 65.31 23 SER B CA 1
ATOM 1439 C C . SER B 1 23 ? 0.835 1.396 6.117 1 65.31 23 SER B C 1
ATOM 1441 O O . SER B 1 23 ? -0.065 2 5.531 1 65.31 23 SER B O 1
ATOM 1443 N N . TYR B 1 24 ? 1.64 0.66 5.496 1 69.94 24 TYR B N 1
ATOM 1444 C CA . TYR B 1 24 ? 1.713 0.695 4.039 1 69.94 24 TYR B CA 1
ATOM 1445 C C . TYR B 1 24 ? 0.588 -0.122 3.416 1 69.94 24 TYR B C 1
ATOM 1447 O O . TYR B 1 24 ? 0.018 0.271 2.395 1 69.94 24 TYR B O 1
ATOM 1455 N N . ASP B 1 25 ? 0.207 -1.062 4.113 1 85.81 25 ASP B N 1
ATOM 1456 C CA . ASP B 1 25 ? -0.907 -1.887 3.652 1 85.81 25 ASP B CA 1
ATOM 1457 C C . ASP B 1 25 ? -2.23 -1.132 3.76 1 85.81 25 ASP B C 1
ATOM 1459 O O . ASP B 1 25 ? -3.154 -1.375 2.98 1 85.81 25 ASP B O 1
ATOM 1463 N N . ASP B 1 26 ? -2.174 -0.149 4.516 1 90.88 26 ASP B N 1
ATOM 1464 C CA . ASP B 1 26 ? -3.404 0.607 4.734 1 90.88 26 ASP B CA 1
ATOM 1465 C C . ASP B 1 26 ? -3.736 1.477 3.525 1 90.88 26 ASP B C 1
ATOM 1467 O O . ASP B 1 26 ? -4.898 1.582 3.129 1 90.88 26 ASP B O 1
ATOM 1471 N N . LEU B 1 27 ? -2.68 2.031 2.916 1 95.38 27 LEU B N 1
ATOM 1472 C CA . LEU B 1 27 ? -2.918 2.859 1.738 1 95.38 27 LEU B CA 1
ATOM 1473 C C . LEU B 1 27 ? -3.432 2.018 0.576 1 95.38 27 LEU B C 1
ATOM 1475 O O . LEU B 1 27 ? -4.363 2.418 -0.123 1 95.38 27 LEU B O 1
ATOM 1479 N N . ALA B 1 28 ? -2.844 0.893 0.443 1 96.12 28 ALA B N 1
ATOM 1480 C CA . ALA B 1 28 ? -3.258 0.002 -0.638 1 96.12 28 ALA B CA 1
ATOM 1481 C C . ALA B 1 28 ? -4.703 -0.455 -0.447 1 96.12 28 ALA B C 1
ATOM 1483 O O . ALA B 1 28 ? -5.496 -0.436 -1.392 1 96.12 28 ALA B O 1
ATOM 1484 N N . ALA B 1 29 ? -5.039 -0.84 0.751 1 96.56 29 ALA B N 1
ATOM 1485 C CA . ALA B 1 29 ? -6.406 -1.272 1.041 1 96.56 29 ALA B CA 1
ATOM 1486 C C . ALA B 1 29 ? -7.402 -0.145 0.791 1 96.56 29 ALA B C 1
ATOM 1488 O O . ALA B 1 29 ? -8.461 -0.364 0.197 1 96.56 29 ALA B O 1
ATOM 1489 N N . ALA B 1 30 ? -7.062 0.984 1.214 1 97 30 ALA B N 1
ATOM 1490 C CA . ALA B 1 30 ? -7.93 2.137 0.995 1 97 30 ALA B CA 1
ATOM 1491 C C . ALA B 1 30 ? -8.109 2.412 -0.495 1 97 30 ALA B C 1
ATOM 1493 O O . ALA B 1 30 ? -9.227 2.682 -0.952 1 97 30 ALA B O 1
ATOM 1494 N N . ALA B 1 31 ? -7.012 2.355 -1.217 1 97.44 31 ALA B N 1
ATOM 1495 C CA . ALA B 1 31 ? -7.094 2.572 -2.658 1 97.44 31 ALA B CA 1
ATOM 1496 C C . ALA B 1 31 ? -7.965 1.508 -3.324 1 97.44 31 ALA B C 1
ATOM 1498 O O . ALA B 1 31 ? -8.773 1.817 -4.199 1 97.44 31 ALA B O 1
ATOM 1499 N N . MET B 1 32 ? -7.844 0.347 -2.9 1 97.94 32 MET B N 1
ATOM 1500 C CA . MET B 1 32 ? -8.625 -0.743 -3.475 1 97.94 32 MET B CA 1
ATOM 1501 C C . MET B 1 32 ? -10.102 -0.604 -3.109 1 97.94 32 MET B C 1
ATOM 1503 O O . MET B 1 32 ? -10.977 -0.949 -3.904 1 97.94 32 MET B O 1
ATOM 1507 N N . ARG B 1 33 ? -10.383 -0.157 -1.924 1 98.12 33 ARG B N 1
ATOM 1508 C CA . ARG B 1 33 ? -11.766 0.125 -1.563 1 98.12 33 ARG B CA 1
ATOM 1509 C C . ARG B 1 33 ? -12.367 1.176 -2.49 1 98.12 33 ARG B C 1
ATOM 1511 O O . ARG B 1 33 ? -13.5 1.022 -2.959 1 98.12 33 ARG B O 1
ATOM 1518 N N . GLN B 1 34 ? -11.609 2.158 -2.754 1 98.19 34 GLN B N 1
ATOM 1519 C CA . GLN B 1 34 ? -12.117 3.182 -3.66 1 98.19 34 GLN B CA 1
ATOM 1520 C C . GLN B 1 34 ? -12.266 2.637 -5.078 1 98.19 34 GLN B C 1
ATOM 1522 O O . GLN B 1 34 ? -13.211 2.986 -5.785 1 98.19 34 GLN B O 1
ATOM 1527 N N . LEU B 1 35 ? -11.344 1.875 -5.445 1 98.19 35 LEU B N 1
ATOM 1528 C CA . LEU B 1 35 ? -11.438 1.22 -6.746 1 98.19 35 LEU B CA 1
ATOM 1529 C C . LEU B 1 35 ? -12.742 0.449 -6.871 1 98.19 35 LEU B C 1
ATOM 1531 O O . LEU B 1 35 ? -13.438 0.56 -7.883 1 98.19 35 LEU B O 1
ATOM 1535 N N .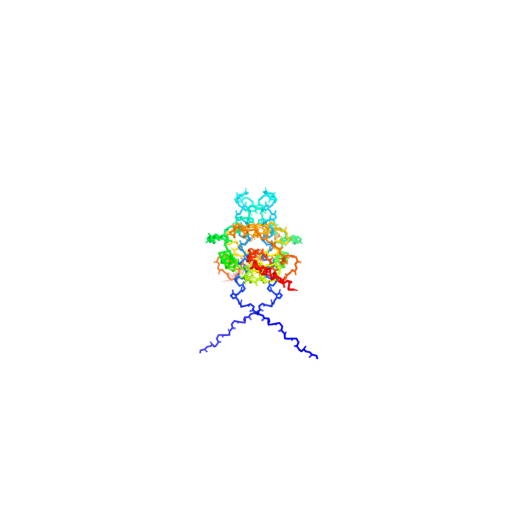 ARG B 1 36 ? -13.039 -0.301 -5.836 1 98.38 36 ARG B N 1
ATOM 1536 C CA . ARG B 1 36 ? -14.289 -1.059 -5.832 1 98.38 36 ARG B CA 1
ATOM 1537 C C . ARG B 1 36 ? -15.492 -0.128 -5.879 1 98.38 36 ARG B C 1
ATOM 1539 O O . ARG B 1 36 ? -16.484 -0.415 -6.559 1 98.38 36 ARG B O 1
ATOM 1546 N N . GLU B 1 37 ? -15.359 0.945 -5.133 1 97.62 37 GLU B N 1
ATOM 1547 C CA . GLU B 1 37 ? -16.453 1.913 -5.098 1 97.62 37 GLU B CA 1
ATOM 1548 C C . GLU B 1 37 ? -16.734 2.486 -6.484 1 97.62 37 GLU B C 1
ATOM 1550 O O . GLU B 1 37 ? -17.891 2.654 -6.871 1 97.62 37 GLU B O 1
ATOM 1555 N N . ILE B 1 38 ? -15.75 2.684 -7.262 1 97 38 ILE B N 1
ATOM 1556 C CA . ILE B 1 38 ? -15.891 3.365 -8.547 1 97 38 ILE B CA 1
ATOM 1557 C C . ILE B 1 38 ? -16.172 2.344 -9.641 1 97 38 ILE B C 1
ATOM 1559 O O . ILE B 1 38 ? -17.031 2.566 -10.5 1 97 38 ILE B O 1
ATOM 1563 N N . GLY B 1 39 ? -15.484 1.192 -9.633 1 97 39 GLY B N 1
ATOM 1564 C CA . GLY B 1 39 ? -15.531 0.263 -10.75 1 97 39 GLY B CA 1
ATOM 1565 C C . GLY B 1 39 ? -16.203 -1.055 -10.391 1 97 39 GLY B C 1
ATOM 1566 O O . GLY B 1 39 ? -16.312 -1.941 -11.242 1 97 39 GLY B O 1
ATOM 1567 N N . GLY B 1 40 ? -16.531 -1.241 -9.141 1 97.44 40 GLY B N 1
ATOM 1568 C CA . GLY B 1 40 ? -17.172 -2.473 -8.703 1 97.44 40 GLY B CA 1
ATOM 1569 C C . GLY B 1 40 ? -16.203 -3.625 -8.539 1 97.44 40 GLY B C 1
ATOM 1570 O O . GLY B 1 40 ? -14.984 -3.436 -8.625 1 97.44 40 GLY B O 1
ATOM 1571 N N . ASP B 1 41 ? -16.75 -4.812 -8.297 1 97.81 41 ASP B N 1
ATOM 1572 C CA . ASP B 1 41 ? -15.961 -6.027 -8.102 1 97.81 41 ASP B CA 1
ATOM 1573 C C . ASP B 1 41 ? -15.102 -6.332 -9.328 1 97.81 41 ASP B C 1
ATOM 1575 O O . ASP B 1 41 ? -13.984 -6.84 -9.195 1 97.81 41 ASP B O 1
ATOM 1579 N N . ASP B 1 42 ? -15.609 -5.988 -10.438 1 97.94 42 ASP B N 1
ATOM 1580 C CA . ASP B 1 42 ? -14.898 -6.277 -11.68 1 97.94 42 ASP B CA 1
ATOM 1581 C C . ASP B 1 42 ? -13.602 -5.473 -11.758 1 97.94 42 ASP B C 1
ATOM 1583 O O . ASP B 1 42 ? -12.586 -5.961 -12.266 1 97.94 42 ASP B O 1
ATOM 1587 N N . ALA B 1 43 ? -13.633 -4.285 -11.25 1 98.19 43 ALA B N 1
ATOM 1588 C CA . ALA B 1 43 ? -12.422 -3.471 -11.25 1 98.19 43 ALA B CA 1
ATOM 1589 C C . ALA B 1 43 ? -11.352 -4.082 -10.352 1 98.19 43 ALA B C 1
ATOM 1591 O O . ALA B 1 43 ? -10.164 -4.09 -10.695 1 98.19 43 ALA B O 1
ATOM 1592 N N . VAL B 1 44 ? -11.828 -4.609 -9.25 1 98.75 44 VAL B N 1
ATOM 1593 C CA . VAL B 1 44 ? -10.906 -5.242 -8.312 1 98.75 44 VAL B CA 1
ATOM 1594 C C . VAL B 1 44 ? -10.32 -6.508 -8.938 1 98.75 44 VAL B C 1
ATOM 1596 O O . VAL B 1 44 ? -9.117 -6.742 -8.859 1 98.75 44 VAL B O 1
ATOM 1599 N N . ARG B 1 45 ? -11.125 -7.285 -9.586 1 98.69 45 ARG B N 1
ATOM 1600 C CA . ARG B 1 45 ? -10.672 -8.508 -10.242 1 98.69 45 ARG B CA 1
ATOM 1601 C C . ARG B 1 45 ? -9.703 -8.195 -11.375 1 98.69 45 ARG B C 1
ATOM 1603 O O . ARG B 1 45 ? -8.68 -8.867 -11.531 1 98.69 45 ARG B O 1
ATOM 1610 N N . THR B 1 46 ? -10.055 -7.184 -12.117 1 98.62 46 THR B N 1
ATOM 1611 C CA . THR B 1 46 ? -9.18 -6.766 -13.211 1 98.62 46 THR B CA 1
ATOM 1612 C C . THR B 1 46 ? -7.828 -6.305 -12.672 1 98.62 46 THR B C 1
ATOM 1614 O O . THR B 1 46 ? -6.785 -6.668 -13.219 1 98.62 46 THR B O 1
ATOM 1617 N N . PHE B 1 47 ? -7.891 -5.574 -11.672 1 98.75 47 PHE B N 1
ATOM 1618 C CA . PHE B 1 47 ? -6.664 -5.113 -11.039 1 98.75 47 PHE B CA 1
ATOM 1619 C C . PHE B 1 47 ? -5.82 -6.293 -10.57 1 98.75 47 PHE B C 1
ATOM 1621 O O . PHE B 1 47 ? -4.621 -6.359 -10.844 1 98.75 47 PHE B O 1
ATOM 1628 N N . ALA B 1 48 ? -6.426 -7.195 -9.844 1 98.69 48 ALA B N 1
ATOM 1629 C CA . ALA B 1 48 ? -5.727 -8.359 -9.312 1 98.69 48 ALA B CA 1
ATOM 1630 C C . ALA B 1 48 ? -5.074 -9.172 -10.43 1 98.69 48 ALA B C 1
ATOM 1632 O O . ALA B 1 48 ? -3.918 -9.586 -10.312 1 98.69 48 ALA B O 1
ATOM 1633 N N . ARG B 1 49 ? -5.801 -9.32 -11.469 1 98.69 49 ARG B N 1
ATOM 1634 C CA . ARG B 1 49 ? -5.305 -10.102 -12.602 1 98.69 49 ARG B CA 1
ATOM 1635 C C . ARG B 1 49 ? -4.133 -9.398 -13.273 1 98.69 49 ARG B C 1
ATOM 1637 O O . ARG B 1 49 ? -3.104 -10.023 -13.547 1 98.69 49 ARG B O 1
ATOM 1644 N N . ARG B 1 50 ? -4.301 -8.133 -13.477 1 98.19 50 ARG B N 1
ATOM 1645 C CA . ARG B 1 50 ? -3.23 -7.363 -14.094 1 98.19 50 ARG B CA 1
ATOM 1646 C C . ARG B 1 50 ? -1.948 -7.445 -13.273 1 98.19 50 ARG B C 1
ATOM 1648 O O . ARG B 1 50 ? -0.856 -7.574 -13.828 1 98.19 50 ARG B O 1
ATOM 1655 N N . ARG B 1 51 ? -2.068 -7.34 -12.039 1 97.38 51 ARG B N 1
ATOM 1656 C CA . ARG B 1 51 ? -0.908 -7.371 -11.156 1 97.38 51 ARG B CA 1
ATOM 1657 C C . ARG B 1 51 ? -0.157 -8.695 -11.281 1 97.38 51 ARG B C 1
ATOM 1659 O O . ARG B 1 51 ? 1.061 -8.703 -11.477 1 97.38 51 ARG B O 1
ATOM 1666 N N . ILE B 1 52 ? -0.886 -9.789 -11.164 1 98.31 52 ILE B N 1
ATOM 1667 C CA . ILE B 1 52 ? -0.21 -11.086 -11.172 1 98.31 52 ILE B CA 1
ATOM 1668 C C . ILE B 1 52 ? 0.323 -11.375 -12.578 1 98.31 52 ILE B C 1
ATOM 1670 O O . ILE B 1 52 ? 1.39 -11.977 -12.727 1 98.31 52 ILE B O 1
ATOM 1674 N N . ASP B 1 53 ? -0.394 -10.945 -13.586 1 98.44 53 ASP B N 1
ATOM 1675 C CA . ASP B 1 53 ? 0.104 -11.109 -14.945 1 98.44 53 ASP B CA 1
ATOM 1676 C C . ASP B 1 53 ? 1.433 -10.383 -15.141 1 98.44 53 ASP B C 1
ATOM 1678 O O . ASP B 1 53 ? 2.328 -10.883 -15.828 1 98.44 53 ASP B O 1
ATOM 1682 N N . ALA B 1 54 ? 1.513 -9.25 -14.547 1 97.75 54 ALA B N 1
ATOM 1683 C CA . ALA B 1 54 ? 2.768 -8.516 -14.625 1 97.75 54 ALA B CA 1
ATOM 1684 C C . ALA B 1 54 ? 3.891 -9.258 -13.906 1 97.75 54 ALA B C 1
ATOM 1686 O O . ALA B 1 54 ? 5.023 -9.297 -14.391 1 97.75 54 ALA B O 1
ATOM 1687 N N . ILE B 1 55 ? 3.648 -9.82 -12.805 1 97.25 55 ILE B N 1
ATOM 1688 C CA . ILE B 1 55 ? 4.633 -10.547 -12.016 1 97.25 55 ILE B CA 1
ATOM 1689 C C . ILE B 1 55 ? 5.105 -11.781 -12.797 1 97.25 55 ILE B C 1
ATOM 1691 O O . ILE B 1 55 ? 6.297 -12.102 -12.789 1 97.25 55 ILE B O 1
ATOM 1695 N N . LEU B 1 56 ? 4.211 -12.398 -13.445 1 98.38 56 LEU B N 1
ATOM 1696 C CA . LEU B 1 56 ? 4.539 -13.648 -14.125 1 98.38 56 LEU B CA 1
ATOM 1697 C C . LEU B 1 56 ? 4.848 -13.406 -15.594 1 98.38 56 LEU B C 1
ATOM 1699 O O . LEU B 1 56 ? 5.008 -14.359 -16.359 1 98.38 56 LEU B O 1
ATOM 1703 N N . ALA B 1 57 ? 4.977 -12.07 -15.836 1 96.5 57 ALA B N 1
ATOM 1704 C CA . ALA B 1 57 ? 5.27 -11.719 -17.219 1 96.5 57 ALA B CA 1
ATOM 1705 C C . ALA B 1 57 ? 6.605 -12.312 -17.672 1 96.5 57 ALA B C 1
ATOM 1707 O O . ALA B 1 57 ? 7.613 -12.164 -16.984 1 96.5 57 ALA B O 1
ATOM 1708 N N . GLY B 1 58 ? 6.648 -13.133 -18.578 1 94.69 58 GLY B N 1
ATOM 1709 C CA . GLY B 1 58 ? 7.883 -13.68 -19.125 1 94.69 58 GLY B CA 1
ATOM 1710 C C . GLY B 1 58 ? 8.188 -15.078 -18.641 1 94.69 58 GLY B C 1
ATOM 1711 O O . GLY B 1 58 ? 9.195 -15.672 -19.016 1 94.69 58 GLY B O 1
ATOM 1712 N N . VAL B 1 59 ? 7.449 -15.5 -17.672 1 98.19 59 VAL B N 1
ATOM 1713 C CA . VAL B 1 59 ? 7.645 -16.875 -17.234 1 98.19 59 VAL B CA 1
ATOM 1714 C C . VAL B 1 59 ? 7.145 -17.844 -18.312 1 98.19 59 VAL B C 1
ATOM 1716 O O . VAL B 1 59 ? 5.941 -17.906 -18.578 1 98.19 59 VAL B O 1
ATOM 1719 N N . PRO B 1 60 ? 8.078 -18.609 -18.969 1 97.25 60 PRO B N 1
ATOM 1720 C CA . PRO B 1 60 ? 7.625 -19.594 -19.969 1 97.25 60 PRO B CA 1
ATOM 1721 C C . PRO B 1 60 ? 6.715 -20.656 -19.359 1 97.25 60 PRO B C 1
ATOM 1723 O O . PRO B 1 60 ? 6.996 -21.172 -18.281 1 97.25 60 PRO B O 1
ATOM 1726 N N . ALA B 1 61 ? 5.734 -20.938 -20.078 1 96.31 61 ALA B N 1
ATOM 1727 C CA . ALA B 1 61 ? 4.832 -22.016 -19.688 1 96.31 61 ALA B CA 1
ATOM 1728 C C . ALA B 1 61 ? 5.539 -23.359 -19.734 1 96.31 61 ALA B C 1
ATOM 1730 O O . ALA B 1 61 ? 6.625 -23.484 -20.312 1 96.31 61 ALA B O 1
ATOM 1731 N N . ALA B 1 62 ? 4.879 -24.297 -19.094 1 94.94 62 ALA B N 1
ATOM 1732 C CA . ALA B 1 62 ? 5.402 -25.656 -19.234 1 94.94 62 ALA B CA 1
ATOM 1733 C C . ALA B 1 62 ? 5.5 -26.047 -20.703 1 94.94 62 ALA B C 1
ATOM 1735 O O . ALA B 1 62 ? 4.543 -25.875 -21.469 1 94.94 62 ALA B O 1
ATOM 1736 N N . ALA B 1 63 ? 6.641 -26.625 -21.109 1 91.38 63 ALA B N 1
ATOM 1737 C CA . ALA B 1 63 ? 6.918 -26.969 -22.5 1 91.38 63 ALA B CA 1
ATOM 1738 C C . ALA B 1 63 ? 6.066 -28.156 -22.969 1 91.38 63 ALA B C 1
ATOM 1740 O O . ALA B 1 63 ? 5.844 -28.328 -24.156 1 91.38 63 ALA B O 1
ATOM 1741 N N . SER B 1 64 ? 5.785 -28.953 -22.078 1 90.88 64 SER B N 1
ATOM 1742 C CA . SER B 1 64 ? 4.969 -30.141 -22.312 1 90.88 64 SER B CA 1
ATOM 1743 C C . SER B 1 64 ? 4.211 -30.531 -21.047 1 90.88 64 SER B C 1
ATOM 1745 O O . SER B 1 64 ? 4.477 -30.016 -19.969 1 90.88 64 SER B O 1
ATOM 1747 N N . PRO B 1 65 ? 3.307 -31.469 -21.203 1 90.56 65 PRO B N 1
ATOM 1748 C CA . PRO B 1 65 ? 2.549 -31.891 -20.016 1 90.56 65 PRO B CA 1
ATOM 1749 C C . PRO B 1 65 ? 3.314 -32.906 -19.156 1 90.56 65 PRO B C 1
ATOM 1751 O O . PRO B 1 65 ? 2.805 -33.344 -18.125 1 90.56 65 PRO B O 1
ATOM 1754 N N . ASP B 1 66 ? 4.488 -33.25 -19.547 1 91.75 66 ASP B N 1
ATOM 1755 C CA . ASP B 1 66 ? 5.223 -34.219 -18.75 1 91.75 66 ASP B CA 1
ATOM 1756 C C . ASP B 1 66 ? 5.648 -33.625 -17.406 1 91.75 66 ASP B C 1
ATOM 1758 O O . ASP B 1 66 ? 5.785 -32.406 -17.281 1 91.75 66 ASP B O 1
ATOM 1762 N N . ASP B 1 67 ? 5.875 -34.5 -16.469 1 91.12 67 ASP B N 1
ATOM 1763 C CA . ASP B 1 67 ? 6.141 -34.125 -15.086 1 91.12 67 ASP B CA 1
ATOM 1764 C C . ASP B 1 67 ? 7.359 -33.188 -14.992 1 91.12 67 ASP B C 1
ATOM 1766 O O . ASP B 1 67 ? 7.34 -32.219 -14.273 1 91.12 67 ASP B O 1
ATOM 1770 N N . ALA B 1 68 ? 8.406 -33.531 -15.711 1 93.81 68 ALA B N 1
ATOM 1771 C CA . ALA B 1 68 ? 9.641 -32.75 -15.641 1 93.81 68 ALA B CA 1
ATOM 1772 C C . ALA B 1 68 ? 9.43 -31.328 -16.125 1 93.81 68 ALA B C 1
ATOM 1774 O O . ALA B 1 68 ? 9.945 -30.375 -15.531 1 93.81 68 ALA B O 1
ATOM 1775 N N . ALA B 1 69 ? 8.672 -31.156 -17.172 1 95.88 69 ALA B N 1
ATOM 1776 C CA . ALA B 1 69 ? 8.398 -29.828 -17.719 1 95.88 69 ALA B CA 1
ATOM 1777 C C . ALA B 1 69 ? 7.52 -29.016 -16.781 1 95.88 69 ALA B C 1
ATOM 1779 O O . ALA B 1 69 ? 7.746 -27.828 -16.594 1 95.88 69 ALA B O 1
ATOM 1780 N N . VAL B 1 70 ? 6.57 -29.672 -16.188 1 96.38 70 VAL B N 1
ATOM 1781 C CA . VAL B 1 70 ? 5.672 -29 -15.25 1 96.38 70 VAL B CA 1
ATOM 1782 C C . VAL B 1 70 ? 6.441 -28.578 -14 1 96.38 70 VAL B C 1
ATOM 1784 O O . VAL B 1 70 ? 6.27 -27.453 -13.508 1 96.38 70 VAL B O 1
ATOM 1787 N N . GLU B 1 71 ? 7.246 -29.438 -13.516 1 95.94 71 GLU B N 1
ATOM 1788 C CA . GLU B 1 71 ? 8.062 -29.125 -12.344 1 95.94 71 GLU B CA 1
ATOM 1789 C C . GLU B 1 71 ? 8.992 -27.953 -12.625 1 95.94 71 GLU B C 1
ATOM 1791 O O . GLU B 1 71 ? 9.141 -27.062 -11.781 1 95.94 71 GLU B O 1
ATOM 1796 N N . ALA B 1 72 ? 9.594 -27.953 -13.766 1 97.31 72 ALA B N 1
ATOM 1797 C CA . ALA B 1 72 ? 10.477 -26.859 -14.141 1 97.31 72 ALA B CA 1
ATOM 1798 C C . ALA B 1 72 ? 9.711 -25.531 -14.219 1 97.31 72 ALA B C 1
ATOM 1800 O O . ALA B 1 72 ? 10.211 -24.484 -13.805 1 97.31 72 ALA B O 1
ATOM 1801 N N . ALA B 1 73 ? 8.547 -25.594 -14.742 1 98.06 73 ALA B N 1
ATOM 1802 C CA . ALA B 1 73 ? 7.707 -24.391 -14.805 1 98.06 73 ALA B CA 1
ATOM 1803 C C . ALA B 1 73 ? 7.344 -23.906 -13.406 1 98.06 73 ALA B C 1
ATOM 1805 O O . ALA B 1 73 ? 7.324 -22.703 -13.148 1 98.06 73 ALA B O 1
ATOM 1806 N N . ALA B 1 74 ? 7.055 -24.828 -12.539 1 98.25 74 ALA B N 1
ATOM 1807 C CA . ALA B 1 74 ? 6.75 -24.469 -11.156 1 98.25 74 ALA B CA 1
ATOM 1808 C C . ALA B 1 74 ? 7.918 -23.734 -10.508 1 98.25 74 ALA B C 1
ATOM 1810 O O . ALA B 1 74 ? 7.719 -22.766 -9.773 1 98.25 74 ALA B O 1
ATOM 1811 N N . GLU B 1 75 ? 9.07 -24.172 -10.805 1 98.12 75 GLU B N 1
ATOM 1812 C CA . GLU B 1 75 ? 10.266 -23.531 -10.281 1 98.12 75 GLU B CA 1
ATOM 1813 C C . GLU B 1 75 ? 10.414 -22.109 -10.828 1 98.12 75 GLU B C 1
ATOM 1815 O O . GLU B 1 75 ? 10.805 -21.188 -10.102 1 98.12 75 GLU B O 1
ATOM 1820 N N . ARG B 1 76 ? 10.109 -21.922 -12.039 1 98.62 76 ARG B N 1
ATOM 1821 C CA . ARG B 1 76 ? 10.164 -20.594 -12.641 1 98.62 76 ARG B CA 1
ATOM 1822 C C . ARG B 1 76 ? 9.117 -19.672 -12.023 1 98.62 76 ARG B C 1
ATOM 1824 O O . ARG B 1 76 ? 9.391 -18.484 -11.773 1 98.62 76 ARG B O 1
ATOM 1831 N N . VAL B 1 77 ? 7.977 -20.219 -11.805 1 98.75 77 VAL B N 1
ATOM 1832 C CA . VAL B 1 77 ? 6.914 -19.469 -11.148 1 98.75 77 VAL B CA 1
ATOM 1833 C C . VAL B 1 77 ? 7.375 -19.031 -9.766 1 98.75 77 VAL B C 1
ATOM 1835 O O . VAL B 1 77 ? 7.238 -17.859 -9.398 1 98.75 77 VAL B O 1
ATOM 1838 N N . ALA B 1 78 ? 7.934 -19.969 -9.031 1 98.56 78 ALA B N 1
ATOM 1839 C CA . ALA B 1 78 ? 8.406 -19.641 -7.68 1 98.56 78 ALA B CA 1
ATOM 1840 C C . ALA B 1 78 ? 9.477 -18.562 -7.715 1 98.56 78 ALA B C 1
ATOM 1842 O O . ALA B 1 78 ? 9.484 -17.656 -6.871 1 98.56 78 ALA B O 1
ATOM 1843 N N . SER B 1 79 ? 10.312 -18.641 -8.664 1 98.31 79 SER B N 1
ATOM 1844 C CA . SER B 1 79 ? 11.375 -17.656 -8.812 1 98.31 79 SER B CA 1
ATOM 1845 C C . SER B 1 79 ? 10.797 -16.266 -9.109 1 98.31 79 SER B C 1
ATOM 1847 O O . SER B 1 79 ? 11.227 -15.273 -8.523 1 98.31 79 SER B O 1
ATOM 1849 N N . ALA B 1 80 ? 9.844 -16.188 -9.992 1 98.19 80 ALA B N 1
ATOM 1850 C CA . ALA B 1 80 ? 9.203 -14.93 -10.32 1 98.19 80 ALA B CA 1
ATOM 1851 C C . ALA B 1 80 ? 8.477 -14.344 -9.109 1 98.19 80 ALA B C 1
ATOM 1853 O O . ALA B 1 80 ? 8.562 -13.141 -8.844 1 98.19 80 ALA B O 1
ATOM 1854 N N . LEU B 1 81 ? 7.793 -15.195 -8.406 1 97.75 81 LEU B N 1
ATOM 1855 C CA . LEU B 1 81 ? 7.105 -14.766 -7.199 1 97.75 81 LEU B CA 1
ATOM 1856 C C . LEU B 1 81 ? 8.102 -14.258 -6.156 1 97.75 81 LEU B C 1
ATOM 1858 O O . LEU B 1 81 ? 7.855 -13.25 -5.5 1 97.75 81 LEU B O 1
ATOM 1862 N N . THR B 1 82 ? 9.195 -14.945 -6.031 1 96.25 82 THR B N 1
ATOM 1863 C CA . THR B 1 82 ? 10.227 -14.539 -5.082 1 96.25 82 THR B CA 1
ATOM 1864 C C . THR B 1 82 ? 10.766 -13.148 -5.434 1 96.25 82 THR B C 1
ATOM 1866 O O . THR B 1 82 ? 10.938 -12.305 -4.555 1 96.25 82 THR B O 1
ATOM 1869 N N . LYS B 1 83 ? 10.961 -12.898 -6.699 1 94.38 83 LYS B N 1
ATOM 1870 C CA . LYS B 1 83 ? 11.445 -11.602 -7.152 1 94.38 83 LYS B CA 1
ATOM 1871 C C . LYS B 1 83 ? 10.438 -10.5 -6.836 1 94.38 83 LYS B C 1
ATOM 1873 O O . LYS B 1 83 ? 10.82 -9.344 -6.633 1 94.38 83 LYS B O 1
ATOM 1878 N N . ALA B 1 84 ? 9.227 -10.93 -6.73 1 94 84 ALA B N 1
ATOM 1879 C CA . ALA B 1 84 ? 8.156 -9.969 -6.473 1 94 84 ALA B CA 1
ATOM 1880 C C . ALA B 1 84 ? 7.895 -9.828 -4.977 1 94 84 ALA B C 1
ATOM 1882 O O . ALA B 1 84 ? 6.957 -9.141 -4.566 1 94 84 ALA B O 1
ATOM 1883 N N . GLY B 1 85 ? 8.633 -10.562 -4.094 1 92.31 85 GLY B N 1
ATOM 1884 C CA . GLY B 1 85 ? 8.555 -10.359 -2.658 1 92.31 85 GLY B CA 1
ATOM 1885 C C . GLY B 1 85 ? 7.812 -11.461 -1.932 1 92.31 85 GLY B C 1
ATOM 1886 O O . GLY B 1 85 ? 7.672 -11.422 -0.708 1 92.31 85 GLY B O 1
ATOM 1887 N N . TYR B 1 86 ? 7.305 -12.516 -2.457 1 93.12 86 TYR B N 1
ATOM 1888 C CA . TYR B 1 86 ? 6.52 -13.586 -1.856 1 93.12 86 TYR B CA 1
ATOM 1889 C C . TYR B 1 86 ? 7.418 -14.594 -1.148 1 93.12 86 TYR B C 1
ATOM 1891 O O . TYR B 1 86 ? 6.949 -15.375 -0.318 1 93.12 86 TYR B O 1
ATOM 1899 N N . VAL B 1 87 ? 8.656 -14.633 -1.353 1 94.19 87 VAL B N 1
ATOM 1900 C CA . VAL B 1 87 ? 9.555 -15.695 -0.936 1 94.19 87 VAL B CA 1
ATOM 1901 C C . VAL B 1 87 ? 8.93 -17.062 -1.234 1 94.19 87 VAL B C 1
ATOM 1903 O O . VAL B 1 87 ? 8.234 -17.625 -0.388 1 94.19 87 VAL B O 1
ATOM 1906 N N . ALA B 1 88 ? 9.141 -17.594 -2.322 1 97.5 88 ALA B N 1
ATOM 1907 C CA . ALA B 1 88 ? 8.484 -18.797 -2.811 1 97.5 88 ALA B CA 1
ATOM 1908 C C . ALA B 1 88 ? 9.492 -19.906 -3.086 1 97.5 88 ALA B C 1
ATOM 1910 O O . ALA B 1 88 ? 10.594 -19.641 -3.582 1 97.5 88 ALA B O 1
ATOM 1911 N N . THR B 1 89 ? 9.078 -21.172 -2.775 1 97.75 89 THR B N 1
ATOM 1912 C CA . THR B 1 89 ? 9.875 -22.359 -3.039 1 97.75 89 THR B CA 1
ATOM 1913 C C . THR B 1 89 ? 9.008 -23.469 -3.617 1 97.75 89 THR B C 1
ATOM 1915 O O . THR B 1 89 ? 7.781 -23.391 -3.578 1 97.75 89 THR B O 1
ATOM 1918 N N . THR B 1 90 ? 9.703 -24.375 -4.188 1 97.94 90 THR B N 1
ATOM 1919 C CA . THR B 1 90 ? 9.023 -25.594 -4.625 1 97.94 90 THR B CA 1
ATOM 1920 C C . THR B 1 90 ? 9.602 -26.812 -3.914 1 97.94 90 THR B C 1
ATOM 1922 O O . THR B 1 90 ? 10.797 -26.859 -3.607 1 97.94 90 THR B O 1
ATOM 1925 N N . THR B 1 91 ? 8.711 -27.75 -3.646 1 94.94 91 THR B N 1
ATOM 1926 C CA . THR B 1 91 ? 9.109 -29.031 -3.062 1 94.94 91 THR B CA 1
ATOM 1927 C C . THR B 1 91 ? 8.328 -30.188 -3.682 1 94.94 91 THR B C 1
ATOM 1929 O O . THR B 1 91 ? 7.105 -30.094 -3.846 1 94.94 91 THR B O 1
ATOM 1932 N N . ARG B 1 92 ? 9.109 -31.25 -4.008 1 93.19 92 ARG B N 1
ATOM 1933 C CA . ARG B 1 92 ? 8.414 -32.469 -4.461 1 93.19 92 ARG B CA 1
ATOM 1934 C C . ARG B 1 92 ? 7.801 -33.219 -3.287 1 93.19 92 ARG B C 1
ATOM 1936 O O . ARG B 1 92 ? 8.422 -33.312 -2.227 1 93.19 92 ARG B O 1
ATOM 1943 N N . VAL B 1 93 ? 6.645 -33.562 -3.541 1 90.5 93 VAL B N 1
ATOM 1944 C CA . VAL B 1 93 ? 5.988 -34.375 -2.514 1 90.5 93 VAL B CA 1
ATOM 1945 C C . VAL B 1 93 ? 5.652 -35.75 -3.074 1 90.5 93 VAL B C 1
ATOM 1947 O O . VAL B 1 93 ? 5.242 -35.875 -4.23 1 90.5 93 VAL B O 1
ATOM 1950 N N . GLY B 1 94 ? 6.117 -36.656 -2.348 1 79.25 94 GLY B N 1
ATOM 1951 C CA . GLY B 1 94 ? 5.836 -38.062 -2.684 1 79.25 94 GLY B CA 1
ATOM 1952 C C . GLY B 1 94 ? 4.605 -38.594 -1.98 1 79.25 94 GLY B C 1
ATOM 1953 O O . GLY B 1 94 ? 3.879 -37.844 -1.323 1 79.25 94 GLY B O 1
ATOM 1954 N N . GLY B 1 95 ? 4.227 -39.969 -2.246 1 69.56 95 GLY B N 1
ATOM 1955 C CA . GLY B 1 95 ? 3.105 -40.688 -1.639 1 69.56 95 GLY B CA 1
ATOM 1956 C C . GLY B 1 95 ? 1.946 -40.906 -2.594 1 69.56 95 GLY B C 1
ATOM 1957 O O . GLY B 1 95 ? 2.135 -40.938 -3.811 1 69.56 95 GLY B O 1
ATOM 1958 N N . PRO B 1 96 ? 0.772 -41.062 -1.96 1 66.56 96 PRO B N 1
ATOM 1959 C CA . PRO B 1 96 ? -0.389 -41.406 -2.793 1 66.56 96 PRO B CA 1
ATOM 1960 C C . PRO B 1 96 ? -0.751 -40.281 -3.76 1 66.56 96 PRO B C 1
ATOM 1962 O O . PRO B 1 96 ? -1.253 -40.531 -4.855 1 66.56 96 PRO B O 1
ATOM 1965 N N . ILE B 1 97 ? -0.375 -39 -3.342 1 71.19 97 ILE B N 1
ATOM 1966 C CA . ILE B 1 97 ? -0.618 -37.875 -4.219 1 71.19 97 ILE B CA 1
ATOM 1967 C C . ILE B 1 97 ? 0.711 -37.219 -4.617 1 71.19 97 ILE B C 1
ATOM 1969 O O . ILE B 1 97 ? 1.264 -36.406 -3.871 1 71.19 97 ILE B O 1
ATOM 1973 N N . HIS B 1 98 ? 1.239 -37.719 -5.688 1 85 98 HIS B N 1
ATOM 1974 C CA . HIS B 1 98 ? 2.508 -37.25 -6.227 1 85 98 HIS B CA 1
ATOM 1975 C C . HIS B 1 98 ? 2.352 -35.844 -6.855 1 85 98 HIS B C 1
ATOM 1977 O O . HIS B 1 98 ? 1.321 -35.562 -7.461 1 85 98 HIS B O 1
ATOM 1983 N N . GLY B 1 99 ? 3.252 -35 -6.512 1 93.69 99 GLY B N 1
ATOM 1984 C CA . GLY B 1 99 ? 3.199 -33.688 -7.145 1 93.69 99 GLY B CA 1
ATOM 1985 C C . GLY B 1 99 ? 4.273 -32.75 -6.648 1 93.69 99 GLY B C 1
ATOM 1986 O O . GLY B 1 99 ? 5.25 -33.188 -6.031 1 93.69 99 GLY B O 1
ATOM 1987 N N . VAL B 1 100 ? 4.207 -31.547 -7.113 1 96.31 100 VAL B N 1
ATOM 1988 C CA . VAL B 1 100 ? 5.051 -30.438 -6.668 1 96.31 100 VAL B CA 1
ATOM 1989 C C . VAL B 1 100 ? 4.211 -29.438 -5.887 1 96.31 100 VAL B C 1
ATOM 1991 O O . VAL B 1 100 ? 3.062 -29.156 -6.242 1 96.31 100 VAL B O 1
ATOM 1994 N N . GLN B 1 101 ? 4.824 -28.969 -4.793 1 97.06 101 GLN B N 1
ATOM 1995 C CA . GLN B 1 101 ? 4.176 -27.891 -4.043 1 97.06 101 GLN B CA 1
ATOM 1996 C C . GLN B 1 101 ? 4.918 -26.578 -4.207 1 97.06 101 GLN B C 1
ATOM 1998 O O . GLN B 1 101 ? 6.145 -26.516 -4.082 1 97.06 101 GLN B O 1
ATOM 2003 N N . ILE B 1 102 ? 4.18 -25.547 -4.547 1 98.38 102 ILE B N 1
ATOM 2004 C CA . ILE B 1 102 ? 4.695 -24.188 -4.488 1 98.38 102 ILE B CA 1
ATOM 2005 C C . ILE B 1 102 ? 4.32 -23.547 -3.148 1 98.38 102 ILE B C 1
ATOM 2007 O O . ILE B 1 102 ? 3.139 -23.391 -2.84 1 98.38 102 ILE B O 1
ATOM 2011 N N . CYS B 1 103 ? 5.336 -23.203 -2.408 1 98 103 CYS B N 1
ATOM 2012 C CA . CYS B 1 103 ? 5.109 -22.641 -1.086 1 98 103 CYS B CA 1
ATOM 2013 C C . CYS B 1 103 ? 5.59 -21.188 -1.026 1 98 103 CYS B C 1
ATOM 2015 O O . CYS B 1 103 ? 6.734 -20.891 -1.378 1 98 103 CYS B O 1
ATOM 2017 N N . GLN B 1 104 ? 4.707 -20.344 -0.628 1 97 104 GLN B N 1
ATOM 2018 C CA . GLN B 1 104 ? 5.043 -18.938 -0.407 1 97 104 GLN B CA 1
ATOM 2019 C C . GLN B 1 104 ? 5.102 -18.625 1.084 1 97 104 GLN B C 1
ATOM 2021 O O . GLN B 1 104 ? 4.066 -18.547 1.75 1 97 104 GLN B O 1
ATOM 2026 N N . HIS B 1 105 ? 6.203 -18.312 1.57 1 94.88 105 HIS B N 1
ATOM 2027 C CA . HIS B 1 105 ? 6.422 -18.125 3 1 94.88 105 HIS B CA 1
ATOM 2028 C C . HIS B 1 105 ? 6.219 -16.656 3.402 1 94.88 105 HIS B C 1
ATOM 2030 O O . HIS B 1 105 ? 6.074 -16.359 4.586 1 94.88 105 HIS B O 1
ATOM 2036 N N . HIS B 1 106 ? 6.262 -15.844 2.438 1 92.19 106 HIS B N 1
ATOM 2037 C CA . HIS B 1 106 ? 5.938 -14.43 2.584 1 92.19 106 HIS B CA 1
ATOM 2038 C C . HIS B 1 106 ? 5.094 -13.938 1.414 1 92.19 106 HIS B C 1
ATOM 2040 O O . HIS B 1 106 ? 5.383 -14.25 0.258 1 92.19 106 HIS B O 1
ATOM 2046 N N . CYS B 1 107 ? 4.113 -13.297 1.744 1 92.75 107 CYS B N 1
ATOM 2047 C CA . CYS B 1 107 ? 3.271 -12.641 0.75 1 92.75 107 CYS B CA 1
ATOM 2048 C C . CYS B 1 107 ? 3.197 -11.141 1.007 1 92.75 107 CYS B C 1
ATOM 2050 O O . CYS B 1 107 ? 2.65 -10.703 2.021 1 92.75 107 CYS B O 1
ATOM 2052 N N . PRO B 1 108 ? 3.664 -10.383 0.085 1 91.19 108 PRO B N 1
ATOM 2053 C CA . PRO B 1 108 ? 3.723 -8.93 0.302 1 91.19 108 PRO B CA 1
ATOM 2054 C C . PRO B 1 108 ? 2.346 -8.273 0.263 1 91.19 108 PRO B C 1
ATOM 2056 O O . PRO B 1 108 ? 2.229 -7.066 0.493 1 91.19 108 PRO B O 1
ATOM 2059 N N . VAL B 1 109 ? 1.29 -9.055 0.048 1 93.88 109 VAL B N 1
ATOM 2060 C CA . VAL B 1 109 ? -0.032 -8.438 -0.051 1 93.88 109 VAL B CA 1
ATOM 2061 C C . VAL B 1 109 ? -1.008 -9.172 0.871 1 93.88 109 VAL B C 1
ATOM 2063 O O . VAL B 1 109 ? -2.225 -9.023 0.737 1 93.88 109 VAL B O 1
ATOM 2066 N N . SER B 1 110 ? -0.506 -9.969 1.767 1 92.81 110 SER B N 1
ATOM 2067 C CA . SER B 1 110 ? -1.353 -10.844 2.574 1 92.81 110 SER B CA 1
ATOM 2068 C C . SER B 1 110 ? -2.377 -10.039 3.369 1 92.81 110 SER B C 1
ATOM 2070 O O . SER B 1 110 ? -3.545 -10.422 3.449 1 92.81 110 SER B O 1
ATOM 2072 N N . HIS B 1 111 ? -1.991 -8.93 3.902 1 91.56 111 HIS B N 1
ATOM 2073 C CA . HIS B 1 111 ? -2.902 -8.125 4.707 1 91.56 111 HIS B CA 1
ATOM 2074 C C . HIS B 1 111 ? -4.035 -7.559 3.859 1 91.56 111 HIS B C 1
ATOM 2076 O O . HIS B 1 111 ? -5.195 -7.574 4.277 1 91.56 111 HIS B O 1
ATOM 2082 N N . VAL B 1 112 ? -3.697 -7.078 2.721 1 95.81 112 VAL B N 1
ATOM 2083 C CA . VAL B 1 112 ? -4.703 -6.535 1.815 1 95.81 112 VAL B CA 1
ATOM 2084 C C . VAL B 1 112 ? -5.598 -7.664 1.298 1 95.81 112 VAL B C 1
ATOM 2086 O O . VAL B 1 112 ? -6.809 -7.484 1.146 1 95.81 112 VAL B O 1
ATOM 2089 N N . ALA B 1 113 ? -4.988 -8.797 1.118 1 96.5 113 ALA B N 1
ATOM 2090 C CA . ALA B 1 113 ? -5.711 -9.945 0.581 1 96.5 113 ALA B CA 1
ATOM 2091 C C . ALA B 1 113 ? -6.762 -10.445 1.57 1 96.5 113 ALA B C 1
ATOM 2093 O O . ALA B 1 113 ? -7.699 -11.148 1.188 1 96.5 113 ALA B O 1
ATOM 2094 N N . GLU B 1 114 ? -6.629 -10.133 2.82 1 96.19 114 GLU B N 1
ATOM 2095 C CA . GLU B 1 114 ? -7.656 -10.461 3.805 1 96.19 114 GLU B CA 1
ATOM 2096 C C . GLU B 1 114 ? -8.992 -9.82 3.445 1 96.19 114 GLU B C 1
ATOM 2098 O O . GLU B 1 114 ? -10.047 -10.43 3.611 1 96.19 114 GLU B O 1
ATOM 2103 N N . GLU B 1 115 ? -8.883 -8.672 2.936 1 96.94 115 GLU B N 1
ATOM 2104 C CA . GLU B 1 115 ? -10.086 -7.949 2.547 1 96.94 115 GLU B CA 1
ATOM 2105 C C . GLU B 1 115 ? -10.414 -8.172 1.072 1 96.94 115 GLU B C 1
ATOM 2107 O O . GLU B 1 115 ? -11.57 -8.047 0.662 1 96.94 115 GLU B O 1
ATOM 2112 N N . PHE B 1 116 ? -9.492 -8.547 0.338 1 98.19 116 PHE B N 1
ATOM 2113 C CA . PHE B 1 116 ? -9.656 -8.672 -1.104 1 98.19 116 PHE B CA 1
ATOM 2114 C C . PHE B 1 116 ? -9.141 -10.023 -1.593 1 98.19 116 PHE B C 1
ATOM 2116 O O . PHE B 1 116 ? -8.094 -10.094 -2.244 1 98.19 116 PHE B O 1
ATOM 2123 N N . PRO B 1 117 ? -9.922 -11.055 -1.425 1 97.88 117 PRO B N 1
ATOM 2124 C CA . PRO B 1 117 ? -9.484 -12.398 -1.803 1 97.88 117 PRO B CA 1
ATOM 2125 C C . PRO B 1 117 ? -9.273 -12.547 -3.309 1 97.88 117 PRO B C 1
ATOM 2127 O O . PRO B 1 117 ? -8.656 -13.523 -3.754 1 97.88 117 PRO B O 1
ATOM 2130 N N . GLU B 1 118 ? -9.734 -11.594 -4.074 1 98.5 118 GLU B N 1
ATOM 2131 C CA . GLU B 1 118 ? -9.547 -11.602 -5.523 1 98.5 118 GLU B CA 1
ATOM 2132 C C . GLU B 1 118 ? -8.062 -11.633 -5.883 1 98.5 118 GLU B C 1
ATOM 2134 O O . GLU B 1 118 ? -7.684 -12.156 -6.934 1 98.5 118 GLU B O 1
ATOM 2139 N N . LEU B 1 119 ? -7.258 -11.094 -5.051 1 98.25 119 LEU B N 1
ATOM 2140 C CA . LEU B 1 119 ? -5.82 -11.125 -5.285 1 98.25 119 LEU B CA 1
ATOM 2141 C C . LEU B 1 119 ? -5.293 -12.555 -5.293 1 98.25 119 LEU B C 1
ATOM 2143 O O . LEU B 1 119 ? -4.539 -12.938 -6.188 1 98.25 119 LEU B O 1
ATOM 2147 N N . CYS B 1 120 ? -5.703 -13.344 -4.328 1 98.25 120 CYS B N 1
ATOM 2148 C CA . CYS B 1 120 ? -5.27 -14.734 -4.227 1 98.25 120 CYS B CA 1
ATOM 2149 C C . CYS B 1 120 ? -5.859 -15.578 -5.352 1 98.25 120 CYS B C 1
ATOM 2151 O O . CYS B 1 120 ? -5.191 -16.469 -5.887 1 98.25 120 CYS B O 1
ATOM 2153 N N . GLU B 1 121 ? -7.102 -15.305 -5.641 1 98.25 121 GLU B N 1
ATOM 2154 C CA . GLU B 1 121 ? -7.785 -16.031 -6.703 1 98.25 121 GLU B CA 1
ATOM 2155 C C . GLU B 1 121 ? -7.105 -15.812 -8.047 1 98.25 121 GLU B C 1
ATOM 2157 O O . GLU B 1 121 ? -6.875 -16.766 -8.797 1 98.25 121 GLU B O 1
ATOM 2162 N N . ALA B 1 122 ? -6.824 -14.578 -8.305 1 98.69 122 ALA B N 1
ATOM 2163 C CA . ALA B 1 122 ? -6.133 -14.266 -9.555 1 98.69 122 ALA B CA 1
ATOM 2164 C C . ALA B 1 122 ? -4.766 -14.945 -9.609 1 98.69 122 ALA B C 1
ATOM 2166 O O . ALA B 1 122 ? -4.367 -15.453 -10.656 1 98.69 122 ALA B O 1
ATOM 2167 N N . GLU B 1 123 ? -4.086 -14.93 -8.539 1 98.56 123 GLU B N 1
ATOM 2168 C CA . GLU B 1 123 ? -2.779 -15.578 -8.453 1 98.56 123 GLU B CA 1
ATOM 2169 C C . GLU B 1 123 ? -2.883 -17.078 -8.766 1 98.56 123 GLU B C 1
ATOM 2171 O O . GLU B 1 123 ? -2.123 -17.594 -9.586 1 98.56 123 GLU B O 1
ATOM 2176 N N . GLN B 1 124 ? -3.834 -17.719 -8.148 1 98.19 124 GLN B N 1
ATOM 2177 C CA . GLN B 1 124 ? -4.035 -19.156 -8.359 1 98.19 124 GLN B CA 1
ATOM 2178 C C . GLN B 1 124 ? -4.344 -19.453 -9.828 1 98.19 124 GLN B C 1
ATOM 2180 O O . GLN B 1 124 ? -3.787 -20.391 -10.406 1 98.19 124 GLN B O 1
ATOM 2185 N N . GLN B 1 125 ? -5.188 -18.688 -10.391 1 98.44 125 GLN B N 1
ATOM 2186 C CA . GLN B 1 125 ? -5.57 -18.875 -11.789 1 98.44 125 GLN B CA 1
ATOM 2187 C C . GLN B 1 125 ? -4.379 -18.672 -12.719 1 98.44 125 GLN B C 1
ATOM 2189 O O . GLN B 1 125 ? -4.164 -19.469 -13.641 1 98.44 125 GLN B O 1
ATOM 2194 N N . ALA B 1 126 ? -3.648 -17.672 -12.445 1 98.69 126 ALA B N 1
ATOM 2195 C CA . ALA B 1 126 ? -2.496 -17.375 -13.297 1 98.69 126 ALA B CA 1
ATOM 2196 C C . ALA B 1 126 ? -1.452 -18.484 -13.211 1 98.69 126 ALA B C 1
ATOM 2198 O O . ALA B 1 126 ? -0.86 -18.875 -14.219 1 98.69 126 ALA B O 1
ATOM 2199 N N . ILE B 1 127 ? -1.227 -18.984 -12.031 1 98.62 127 ILE B N 1
ATOM 2200 C CA . ILE B 1 127 ? -0.276 -20.078 -11.844 1 98.62 127 ILE B CA 1
ATOM 2201 C C . ILE B 1 127 ? -0.73 -21.297 -12.641 1 98.62 127 ILE B C 1
ATOM 2203 O O . ILE B 1 127 ? 0.068 -21.922 -13.352 1 98.62 127 ILE B O 1
ATOM 2207 N N . ALA B 1 128 ? -2.002 -21.594 -12.523 1 98.12 128 ALA B N 1
ATOM 2208 C CA . ALA B 1 128 ? -2.553 -22.719 -13.266 1 98.12 128 ALA B CA 1
ATOM 2209 C C . ALA B 1 128 ? -2.336 -22.547 -14.766 1 98.12 128 ALA B C 1
ATOM 2211 O O . ALA B 1 128 ? -1.974 -23.5 -15.461 1 98.12 128 ALA B O 1
ATOM 2212 N N . GLU B 1 129 ? -2.549 -21.375 -15.227 1 97.69 129 GLU B N 1
ATOM 2213 C CA . GLU B 1 129 ? -2.424 -21.094 -16.656 1 97.69 129 GLU B CA 1
ATOM 2214 C C . GLU B 1 129 ? -0.978 -21.25 -17.125 1 97.69 129 GLU B C 1
ATOM 2216 O O . GLU B 1 129 ? -0.719 -21.844 -18.172 1 97.69 129 GLU B O 1
ATOM 2221 N N . VAL B 1 130 ? -0.064 -20.797 -16.359 1 98.06 130 VAL B N 1
ATOM 2222 C CA . VAL B 1 130 ? 1.347 -20.906 -16.719 1 98.06 130 VAL B CA 1
ATOM 2223 C C . VAL B 1 130 ? 1.769 -22.375 -16.703 1 98.06 130 VAL B C 1
ATOM 2225 O O . VAL B 1 130 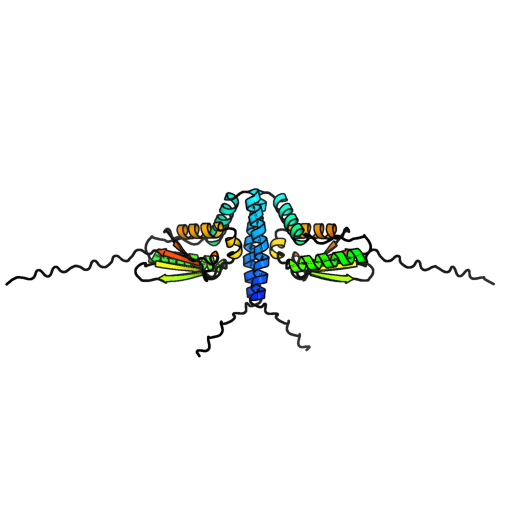? 2.521 -22.812 -17.578 1 98.06 130 VAL B O 1
ATOM 2228 N N . LEU B 1 131 ? 1.266 -23.141 -15.781 1 97.19 131 LEU B N 1
ATOM 2229 C CA . LEU B 1 131 ? 1.674 -24.531 -15.609 1 97.19 131 LEU B CA 1
ATOM 2230 C C . LEU B 1 131 ? 0.927 -25.438 -16.578 1 97.19 131 LEU B C 1
ATOM 2232 O O . LEU B 1 131 ? 1.372 -26.547 -16.859 1 97.19 131 LEU B O 1
ATOM 2236 N N . GLY B 1 132 ? -0.257 -24.969 -17.062 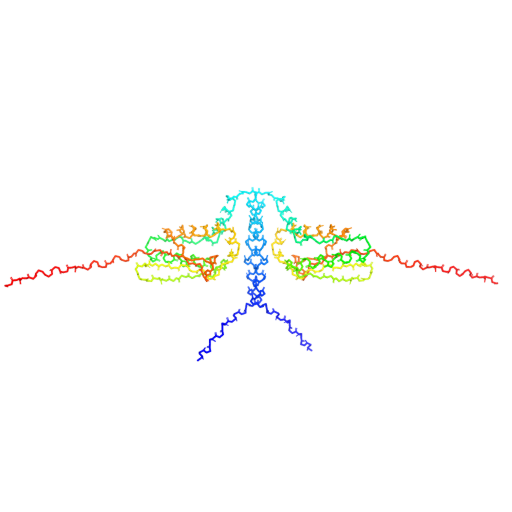1 96 132 GLY B N 1
ATOM 2237 C CA . GLY B 1 132 ? -1.057 -25.75 -18 1 96 132 GLY B CA 1
ATOM 2238 C C . GLY B 1 132 ? -1.781 -26.906 -17.328 1 96 132 GLY B C 1
ATOM 2239 O O . GLY B 1 132 ? -2.086 -27.906 -17.984 1 96 132 GLY B O 1
ATOM 2240 N N . THR B 1 133 ? -1.876 -26.875 -16.062 1 94.38 133 THR B N 1
ATOM 2241 C CA . THR B 1 133 ? -2.561 -27.922 -15.312 1 94.38 133 THR B CA 1
ATOM 2242 C C . THR B 1 133 ? -3.35 -27.328 -14.148 1 94.38 133 THR B C 1
ATOM 2244 O O . THR B 1 133 ? -3.125 -26.188 -13.758 1 94.38 133 THR B O 1
ATOM 2247 N N . HIS B 1 134 ? -4.238 -28.109 -13.703 1 94.19 134 HIS B N 1
ATOM 2248 C CA . HIS B 1 134 ? -4.992 -27.688 -12.523 1 94.19 134 HIS B CA 1
ATOM 2249 C C . HIS B 1 134 ? -4.098 -27.625 -11.289 1 94.19 134 HIS B C 1
ATOM 2251 O O . HIS B 1 134 ? -3.205 -28.453 -11.117 1 94.19 134 HIS B O 1
ATOM 2257 N N . VAL B 1 135 ? -4.344 -26.609 -10.477 1 97.25 135 VAL B N 1
ATOM 2258 C CA . VAL B 1 135 ? -3.631 -26.5 -9.211 1 97.25 135 VAL B CA 1
ATOM 2259 C C . VAL B 1 135 ? -4.633 -26.391 -8.062 1 97.25 135 VAL B C 1
ATOM 2261 O O . VAL B 1 135 ? -5.797 -26.047 -8.273 1 97.25 135 VAL B O 1
ATOM 2264 N N . GLN B 1 136 ? -4.18 -26.75 -6.91 1 96.56 136 GLN B N 1
ATOM 2265 C CA . GLN B 1 136 ? -5.035 -26.703 -5.73 1 96.56 136 GLN B CA 1
ATOM 2266 C C . GLN B 1 136 ? -4.359 -25.922 -4.598 1 96.56 136 GLN B C 1
ATOM 2268 O O . GLN B 1 136 ? -3.27 -26.297 -4.152 1 96.56 136 GLN B O 1
ATOM 2273 N N . ARG B 1 137 ? -4.98 -24.859 -4.168 1 97.81 137 ARG B N 1
ATOM 2274 C CA . ARG B 1 137 ? -4.516 -24.156 -2.977 1 97.81 137 ARG B CA 1
ATOM 2275 C C . ARG B 1 137 ? -4.84 -24.938 -1.714 1 97.81 137 ARG B C 1
ATOM 2277 O O . ARG B 1 137 ? -6.008 -25.188 -1.404 1 97.81 137 ARG B O 1
ATOM 2284 N N . LEU B 1 138 ? -3.889 -25.281 -0.995 1 96.38 138 LEU B N 1
ATOM 2285 C CA . LEU B 1 138 ? -4.059 -26.141 0.173 1 96.38 138 LEU B CA 1
ATOM 2286 C C . LEU B 1 138 ? -4.078 -25.312 1.455 1 96.38 138 LEU B C 1
ATOM 2288 O O . LEU B 1 138 ? -4.73 -25.688 2.43 1 96.38 138 LEU B O 1
ATOM 2292 N N . ALA B 1 139 ? -3.32 -24.297 1.527 1 96.94 139 ALA B N 1
ATOM 2293 C CA . ALA B 1 139 ? -3.168 -23.422 2.68 1 96.94 139 ALA B CA 1
ATOM 2294 C C . ALA B 1 139 ? -2.896 -21.984 2.24 1 96.94 139 ALA B C 1
ATOM 2296 O O . ALA B 1 139 ? -2.367 -21.75 1.15 1 96.94 139 ALA B O 1
ATOM 2297 N N . THR B 1 140 ? -3.334 -21.062 3.023 1 97.25 140 THR B N 1
ATOM 2298 C CA . THR B 1 140 ? -3.049 -19.672 2.734 1 97.25 140 THR B CA 1
ATOM 2299 C C . THR B 1 140 ? -2.629 -18.922 4 1 97.25 140 THR B C 1
ATOM 2301 O O . THR B 1 140 ? -3.16 -19.188 5.082 1 97.25 140 THR B O 1
ATOM 2304 N N . ILE B 1 141 ? -1.797 -18.031 3.816 1 95.5 141 ILE B N 1
ATOM 2305 C CA . ILE B 1 141 ? -1.382 -17.125 4.891 1 95.5 141 ILE B CA 1
ATOM 2306 C C . ILE B 1 141 ? -2.586 -16.344 5.402 1 95.5 141 ILE B C 1
ATOM 2308 O O . ILE B 1 141 ? -2.736 -16.141 6.609 1 95.5 141 ILE B O 1
ATOM 2312 N N . VAL B 1 142 ? -3.469 -15.953 4.559 1 94.75 142 VAL B N 1
ATOM 2313 C CA . VAL B 1 142 ? -4.648 -15.164 4.902 1 94.75 142 VAL B CA 1
ATOM 2314 C C . VAL B 1 142 ? -5.52 -15.938 5.887 1 94.75 142 VAL B C 1
ATOM 2316 O O . VAL B 1 142 ? -6.191 -15.336 6.734 1 94.75 142 VAL B O 1
ATOM 2319 N N . ASN B 1 143 ? -5.469 -17.156 5.809 1 94.94 143 ASN B N 1
ATOM 2320 C CA . ASN B 1 143 ? -6.266 -18.016 6.691 1 94.94 143 ASN B CA 1
ATOM 2321 C C . ASN B 1 143 ? -5.52 -18.328 7.984 1 94.94 143 ASN B C 1
ATOM 2323 O O . ASN B 1 143 ? -6 -19.109 8.805 1 94.94 143 ASN B O 1
ATOM 2327 N N . GLY B 1 144 ? -4.34 -17.812 8.141 1 94.31 144 GLY B N 1
ATOM 2328 C CA . GLY B 1 144 ? -3.598 -18 9.383 1 94.31 144 GLY B CA 1
ATOM 2329 C C . GLY B 1 144 ? -2.498 -19.031 9.258 1 94.31 144 GLY B C 1
ATOM 2330 O O . GLY B 1 144 ? -1.809 -19.328 10.242 1 94.31 144 GLY B O 1
ATOM 2331 N N . ASP B 1 145 ? -2.271 -19.594 8.07 1 94.81 145 ASP B N 1
ATOM 2332 C CA . ASP B 1 145 ? -1.22 -20.578 7.859 1 94.81 145 ASP B CA 1
ATOM 2333 C C . ASP B 1 145 ? 0.148 -19.906 7.742 1 94.81 145 ASP B C 1
ATOM 2335 O O . ASP B 1 145 ? 0.237 -18.719 7.453 1 94.81 145 ASP B O 1
ATOM 2339 N N . CYS B 1 146 ? 1.227 -20.609 7.922 1 93.62 146 CYS B N 1
ATOM 2340 C CA . CYS B 1 146 ? 2.592 -20.094 7.906 1 93.62 146 CYS B CA 1
ATOM 2341 C C . CYS B 1 146 ? 3.053 -19.812 6.48 1 93.62 146 CYS B C 1
ATOM 2343 O O . CYS B 1 146 ? 4.031 -19.094 6.273 1 93.62 146 CYS B O 1
ATOM 2345 N N . ALA B 1 147 ? 2.377 -20.484 5.547 1 96.12 147 ALA B N 1
ATOM 2346 C CA . ALA B 1 147 ? 2.686 -20.297 4.133 1 96.12 147 ALA B CA 1
ATOM 2347 C C . ALA B 1 147 ? 1.462 -20.578 3.264 1 96.12 147 ALA B C 1
ATOM 2349 O O . ALA B 1 147 ? 0.574 -21.344 3.656 1 96.12 147 ALA B O 1
ATOM 2350 N N . CYS B 1 148 ? 1.386 -19.891 2.193 1 98.06 148 CYS B N 1
ATOM 2351 C CA . CYS B 1 148 ? 0.482 -20.359 1.152 1 98.06 148 CYS B CA 1
ATOM 2352 C C . CYS B 1 148 ? 1.068 -21.578 0.434 1 98.06 148 CYS B C 1
ATOM 2354 O O . CYS B 1 148 ? 2.242 -21.562 0.056 1 98.06 148 CYS B O 1
ATOM 2356 N N . THR B 1 149 ? 0.284 -22.531 0.275 1 97.75 149 THR B N 1
ATOM 2357 C CA . THR B 1 149 ? 0.725 -23.766 -0.364 1 97.75 149 THR B CA 1
ATOM 2358 C C . THR B 1 149 ? -0.203 -24.141 -1.517 1 97.75 149 THR B C 1
ATOM 2360 O O . THR B 1 149 ? -1.413 -24.281 -1.326 1 97.75 149 THR B O 1
ATOM 2363 N N . THR B 1 150 ? 0.353 -24.266 -2.635 1 98.06 150 THR B N 1
ATOM 2364 C CA . THR B 1 150 ? -0.369 -24.703 -3.822 1 98.06 150 THR B CA 1
ATOM 2365 C C . THR B 1 150 ? 0.163 -26.047 -4.312 1 98.06 150 THR B C 1
ATOM 2367 O O . THR B 1 150 ? 1.364 -26.188 -4.543 1 98.06 150 THR B O 1
ATOM 2370 N N . HIS B 1 151 ? -0.715 -26.953 -4.461 1 96.94 151 HIS B N 1
ATOM 2371 C CA . HIS B 1 151 ? -0.353 -28.266 -4.969 1 96.94 151 HIS B CA 1
ATOM 2372 C C . HIS B 1 151 ? -0.501 -28.344 -6.488 1 96.94 151 HIS B C 1
ATOM 2374 O O . HIS B 1 151 ? -1.533 -27.938 -7.031 1 96.94 151 HIS B O 1
ATOM 2380 N N . VAL B 1 152 ? 0.482 -28.875 -7.094 1 96.88 152 VAL B N 1
ATOM 2381 C CA . VAL B 1 152 ? 0.527 -29.125 -8.531 1 96.88 152 VAL B CA 1
ATOM 2382 C C . VAL B 1 152 ? 0.628 -30.625 -8.781 1 96.88 152 VAL B C 1
ATOM 2384 O O . VAL B 1 152 ? 1.695 -31.219 -8.617 1 96.88 152 VAL B O 1
ATOM 2387 N N . PRO B 1 153 ? -0.432 -31.188 -9.219 1 93.06 153 PRO B N 1
ATOM 2388 C CA . PRO B 1 153 ? -0.38 -32.625 -9.445 1 93.06 153 PRO B CA 1
ATOM 2389 C C . PRO B 1 153 ? 0.562 -33.031 -10.578 1 93.06 153 PRO B C 1
ATOM 2391 O O . PRO B 1 153 ? 0.647 -32.312 -11.586 1 93.06 153 PRO B O 1
ATOM 2394 N N . LEU B 1 154 ? 1.302 -34.156 -10.352 1 88.06 154 LEU B N 1
ATOM 2395 C CA . LEU B 1 154 ? 2.105 -34.781 -11.398 1 88.06 154 LEU B CA 1
ATOM 2396 C C . LEU B 1 154 ? 1.545 -36.125 -11.766 1 88.06 154 LEU B C 1
ATOM 2398 O O . LEU B 1 154 ? 0.771 -36.719 -11 1 88.06 154 LEU B O 1
ATOM 2402 N N . THR B 1 155 ? 1.524 -36.5 -13.039 1 75.94 155 THR B N 1
ATOM 2403 C CA . THR B 1 155 ? 0.996 -37.781 -13.5 1 75.94 155 THR B CA 1
ATOM 2404 C C . THR B 1 155 ? 1.685 -38.938 -12.781 1 75.94 155 THR B C 1
ATOM 2406 O O . THR B 1 155 ? 2.914 -39 -12.711 1 75.94 155 THR B O 1
ATOM 2409 N N . PRO B 1 156 ? 0.795 -39.688 -12 1 59.28 156 PRO B N 1
ATOM 2410 C CA . PRO B 1 156 ? 1.404 -40.875 -11.375 1 59.28 156 PRO B CA 1
ATOM 2411 C C . PRO B 1 156 ? 2.184 -41.719 -12.367 1 59.28 156 PRO B C 1
ATOM 2413 O O . PRO B 1 156 ? 1.808 -41.812 -13.539 1 59.28 156 PRO B O 1
ATOM 2416 N N . ALA B 1 157 ? 3.398 -41.812 -12.203 1 53.25 157 ALA B N 1
ATOM 2417 C CA . ALA B 1 157 ? 4.137 -42.781 -13.023 1 53.25 157 ALA B CA 1
ATOM 2418 C C . ALA B 1 157 ? 3.32 -44.031 -13.25 1 53.25 157 ALA B C 1
ATOM 2420 O O . ALA B 1 157 ? 2.543 -44.469 -12.391 1 53.25 157 ALA B O 1
ATOM 2421 N N . PRO B 1 158 ? 3.004 -44.406 -14.492 1 49.84 158 PRO B N 1
ATOM 2422 C CA . PRO B 1 158 ? 2.297 -45.688 -14.648 1 49.84 158 PRO B CA 1
ATOM 2423 C C . PRO B 1 158 ? 2.818 -46.781 -13.711 1 49.84 158 PRO B C 1
ATOM 2425 O O . PRO B 1 158 ? 4.027 -46.844 -13.469 1 49.84 158 PRO B O 1
ATOM 2428 N N . SER B 1 159 ? 2.15 -47.031 -12.641 1 50.81 159 SER B N 1
ATOM 2429 C CA . SER B 1 159 ? 2.555 -48.156 -11.82 1 50.81 159 SER B CA 1
ATOM 2430 C C . SER B 1 159 ? 3.029 -49.312 -12.688 1 50.81 159 SER B C 1
ATOM 2432 O O . SER B 1 159 ? 2.43 -49.594 -13.727 1 50.81 159 SER B O 1
ATOM 2434 N N . PRO B 1 160 ? 4.332 -49.688 -12.578 1 49.81 160 PRO B N 1
ATOM 2435 C CA . PRO B 1 160 ? 4.688 -50.875 -13.344 1 49.81 160 PRO B CA 1
ATOM 2436 C C . PRO B 1 160 ? 3.625 -51.969 -13.25 1 49.81 160 PRO B C 1
ATOM 2438 O O . PRO B 1 160 ? 3.123 -52.25 -12.164 1 49.81 160 PRO B O 1
ATOM 2441 N N . ARG B 1 161 ? 2.762 -52.094 -14.195 1 47.84 161 ARG B N 1
ATOM 2442 C CA . ARG B 1 161 ? 1.886 -53.25 -14.234 1 47.84 161 ARG B CA 1
ATOM 2443 C C . ARG B 1 161 ? 2.602 -54.5 -13.703 1 47.84 161 ARG B C 1
ATOM 2445 O O . ARG B 1 161 ? 3.664 -54.875 -14.203 1 47.84 161 ARG B O 1
ATOM 2452 N N . GLN B 1 162 ? 2.545 -54.688 -12.383 1 47 162 GLN B N 1
ATOM 2453 C CA . GLN B 1 162 ? 3.004 -56 -11.906 1 47 162 GLN B CA 1
ATOM 2454 C C . GLN B 1 162 ? 2.574 -57.125 -12.859 1 47 162 GLN B C 1
ATOM 2456 O O . GLN B 1 162 ? 1.388 -57.25 -13.156 1 47 162 GLN B O 1
ATOM 2461 N N . HIS B 1 163 ? 3.375 -57.406 -13.859 1 46.78 163 HIS B N 1
ATOM 2462 C CA . HIS B 1 163 ? 3.168 -58.625 -14.617 1 46.78 163 HIS B CA 1
ATOM 2463 C C . HIS B 1 163 ? 2.764 -59.781 -13.703 1 46.78 163 HIS B C 1
ATOM 2465 O O . HIS B 1 163 ? 3.529 -60.188 -12.82 1 46.78 163 HIS B O 1
ATOM 2471 N N . LEU B 1 164 ? 1.539 -59.812 -13.234 1 46.28 164 LEU B N 1
ATOM 2472 C CA . LEU B 1 164 ? 1.056 -61 -12.555 1 46.28 164 LEU B CA 1
ATOM 2473 C C . LEU B 1 164 ? 1.473 -62.25 -13.312 1 46.28 164 LEU B C 1
ATOM 2475 O O . LEU B 1 164 ? 1.055 -62.469 -14.445 1 46.28 164 LEU B O 1
ATOM 2479 N N . THR B 1 165 ? 2.742 -62.719 -13.125 1 45.53 165 THR B N 1
ATOM 2480 C CA . THR B 1 165 ? 3.115 -64.062 -13.594 1 45.53 165 THR B CA 1
ATOM 2481 C C . THR B 1 165 ? 2.105 -65.062 -13.117 1 45.53 165 THR B C 1
ATOM 2483 O O . THR B 1 165 ? 1.873 -65.25 -11.914 1 45.53 165 THR B O 1
ATOM 2486 N N . SER B 1 166 ? 0.946 -65.312 -13.797 1 46.34 166 SER B N 1
ATOM 2487 C CA . SER B 1 166 ? 0.039 -66.438 -13.617 1 46.34 166 SER B CA 1
ATOM 2488 C C . SER B 1 166 ? 0.809 -67.75 -13.438 1 46.34 166 SER B C 1
ATOM 2490 O O . SER B 1 166 ? 1.448 -68.25 -14.375 1 46.34 166 SER B O 1
ATOM 2492 N N . THR B 1 167 ? 1.51 -68 -12.273 1 45.16 167 THR B N 1
ATOM 2493 C CA . THR B 1 167 ? 2.053 -69.312 -11.977 1 45.16 167 THR B CA 1
ATOM 2494 C C . THR B 1 167 ? 0.964 -70.375 -12.07 1 45.16 167 THR B C 1
ATOM 2496 O O . THR B 1 167 ? 0.038 -70.438 -11.258 1 45.16 167 THR B O 1
ATOM 2499 N N . GLY B 1 168 ? 0.457 -70.875 -13.242 1 45.06 168 GLY B N 1
ATOM 2500 C CA . GLY B 1 168 ? -0.333 -72.062 -13.484 1 45.06 168 GLY B CA 1
ATOM 2501 C C . GLY B 1 168 ? 0.202 -73.25 -12.766 1 45.06 168 GLY B C 1
ATOM 2502 O O . GLY B 1 168 ? 1.325 -73.688 -13.023 1 45.06 168 GLY B O 1
ATOM 2503 N N . GLY B 1 169 ? -0.063 -73.375 -11.414 1 41.16 169 GLY B N 1
ATOM 2504 C CA . GLY B 1 169 ? 0.215 -74.562 -10.625 1 41.16 169 GLY B CA 1
ATOM 2505 C C . GLY B 1 169 ? -0.251 -75.812 -11.289 1 41.16 169 GLY B C 1
ATOM 2506 O O . GLY B 1 169 ? -1.431 -76 -11.617 1 41.16 169 GLY B O 1
ATOM 2507 N N . ALA B 1 170 ? 0.618 -76.562 -12.062 1 44.44 170 ALA B N 1
ATOM 2508 C CA . ALA B 1 170 ? 0.493 -77.938 -12.531 1 44.44 170 ALA B CA 1
ATOM 2509 C C . ALA B 1 170 ? 0.16 -78.875 -11.375 1 44.44 170 ALA B C 1
ATOM 2511 O O . ALA B 1 170 ? 0.951 -79 -10.445 1 44.44 170 ALA B O 1
ATOM 2512 N N . SER B 1 171 ? -1.08 -78.875 -10.797 1 38.25 171 SER B N 1
ATOM 2513 C CA . SER B 1 171 ? -1.494 -80 -9.945 1 38.25 171 SER B CA 1
ATOM 2514 C C . SER B 1 171 ? -1.181 -81.312 -10.594 1 38.25 171 SER B C 1
ATOM 2516 O O . SER B 1 171 ? -1.663 -81.625 -11.695 1 38.25 171 SER B O 1
ATOM 2518 N N . ALA B 1 172 ? -0.05 -81.875 -10.133 1 32.66 172 ALA B N 1
ATOM 2519 C CA . ALA B 1 172 ? 0.149 -83.312 -10.195 1 32.66 172 ALA B CA 1
ATOM 2520 C C . ALA B 1 172 ? -0.828 -84.062 -9.273 1 32.66 172 ALA B C 1
ATOM 2522 O O . ALA B 1 172 ? -1.121 -83.562 -8.172 1 32.66 172 ALA B O 1
#

pLDDT: mean 83.88, std 21.41, range [26.39, 98.75]

Radius of gyration: 30.17 Å; Cα contacts (8 Å, |Δi|>4): 491; chains: 2; bounding box: 58×161×53 Å

Foldseek 3Di:
DPPDPPDPPPPQDPVRVVVVLVVVLVVVLVVLVVQCVVPNLVSNLVVLLVVLCVLCPPQAAQPDQAQVSLQVSLQSSQVSQVVVPQNWDKDFDDDPFTWIKIKGQHDSNLVSCLVPVSNVVSNLVVSCVRSVHHKAFDDPVNVVDSITMITDGHPPDPDPPPPPPPPPPPPD/DPPDPPDPPPDQDPVRVVVVLVVVLVVVLVVLVVQCVVPNPVSNLVVLLVVLCVLCPPQAAQPDQAQVSLQVSLQSSQVSQVVVPQNWDKDFDDDPFTWIKIKGQHDSNLVSCLVPVSNVVSNLVVSCVRSVHHKAFDDPVNVVDSITMITDGHPPDPPPPPPPPPPPPPPD

Solvent-accessible surface area (backbone atoms only — not comparable to full-atom values): 18919 Å² total; per-residue (Å²): 135,82,82,71,75,75,76,81,76,76,70,63,47,74,69,48,45,52,50,54,52,46,51,28,39,46,54,26,41,52,37,44,51,48,32,30,71,75,52,32,69,61,41,46,42,51,49,24,38,52,53,44,50,59,56,49,56,84,56,67,48,29,86,43,91,48,53,70,35,31,52,52,22,50,47,48,50,21,51,37,40,31,75,68,51,20,47,37,41,68,45,80,39,73,72,98,66,37,26,39,32,44,36,28,62,33,57,66,51,41,75,43,32,64,80,37,56,48,43,56,51,32,42,54,52,50,50,22,60,39,41,72,44,75,62,42,79,76,41,36,43,69,79,71,40,80,32,26,30,34,40,32,72,38,77,71,68,78,68,76,73,73,74,74,75,79,77,77,78,77,83,126,136,82,80,71,74,74,75,80,76,77,68,63,47,74,68,48,46,51,51,54,53,46,49,28,39,47,53,25,41,51,36,46,50,49,32,30,71,76,53,32,69,62,41,46,41,49,48,26,38,52,53,44,50,59,55,50,56,83,58,67,50,31,84,44,91,47,54,69,34,30,51,52,23,50,47,48,50,21,50,37,40,31,75,68,49,20,48,36,42,71,44,80,39,74,72,97,67,39,25,40,32,44,34,30,63,33,57,66,50,42,74,41,30,65,79,37,55,49,43,57,52,33,42,53,51,50,52,23,60,40,40,71,44,75,61,44,77,74,42,35,44,70,78,71,41,81,32,26,31,32,39,32,73,37,78,71,67,77,69,77,72,73,74,74,76,78,76,77,76,79,83,126

InterPro domains:
  IPR036390 Winged helix DNA-binding domain superfamily [SSF46785] (2-135)

Organism: NCBI:txid1299332

Nearest PDB structures (foldseek):
  2bjn-assembly1_B  TM=4.944E-01  e=1.222E+00  Homo sapiens
  7bzv-assembly1_B  TM=1.949E-01  e=5.295E+00  Pseudomonas sp.
  2bjn-assembly1_B  TM=5.083E-01  e=8.294E-01  Homo sapiens
  7bzv-assembly1_B  TM=1.949E-01  e=5.701E+00  Pseudomonas sp.

Sequence (344 aa):
MGRGRPAKRYRLTPGGRAKLEHSYDDLAAAAMRQLREIGGDDAVRTFARRRIDAILAGVPAAASPDDAAVEAAAERVASALTKAGYVATTTRVGGPIHGVQICQHHCPVSHVAEEFPELCEAEQQAIAEVLGTHVQRLATIVNGDCACTTHVPLTPAPSPRQHLTSTGGASAMGRGRPAKRYRLTPGGRAKLEHSYDDLAAAAMRQLREIGGDDAVRTFARRRIDAILAGVPAAASPDDAAVEAAAERVASALTKAGYVATTTRVGGPIHGVQICQHHCPVSHVAEEFPELCEAEQQAIAEVLGTHVQRLATIVNGDCACTTHVPLTPAPSPRQHLTSTGGASA